Protein AF-A0A1J5GY74-F1 (afdb_monomer)

Secondary structure (DSSP, 8-state):
---------S----PEEPPP--SHHHHHHHHHHTT---TTTTTSTTPPPHHHHHHHHHHTS-EEEE-TTS-EEEEEEEEEEEEEEE-TT--EEEEEEEEEEETTS-EE----TT-SEEEE--TTT--HHHHHHHHHHHH-HHHHHHHHH-TTTS--S------EEEEE----TTS----SSTTSEEEEEEEEEEEE--GGG--TT-EEEE-SSEEEEEEEEEE-TT-TT----TTTTS-HHHHHHHHHHHHHT--SS---HHHHHHHHHHHHHHHHHHHHHH------SHHHHHHHHHHHHHTTGGGT-TTGGG---

Radius of gyration: 23.79 Å; Cα contacts (8 Å, |Δi|>4): 433; chains: 1; bounding box: 52×37×75 Å

Foldseek 3Di:
DDDPDDDCDDDPQVFAFQPDDPDLVSVVVSCVVQVADQVCAPVDPQAHHSVVVSVCVVLVQWTWTAGPVRHIAIEFEKEFEWEWEADPQLFIWTKAFQWKAWPVRDIDGDDPVRTNDMFTDSPVPDDHVVRVLVCCCQWPVLLSVQCVVPVVNPPPPPFCQPDFDFDWDDPDPPDPRDDRRPPHTYTYGYGYGYDHGYNVSDDQQFDWRDDPTIIIGMHIDGDDLPDPRHPQQPQSSDRPVRNVVVVVVVVVVDDPDDDDPVVVVVVSVVVVVLVVCCCVVVVDDDDDDPVVLVVSLVVCVVVVCCVVCVVSVVDDD

Solvent-accessible surface area (backbone atoms only — not comparable to full-atom values): 18674 Å² total; per-residue (Å²): 136,85,82,93,77,88,83,85,74,93,70,84,78,74,38,51,72,45,80,87,67,86,49,70,65,48,45,52,51,50,38,49,76,69,70,36,69,61,90,58,41,48,73,46,86,66,30,42,36,65,69,56,56,49,50,31,42,76,62,42,43,29,47,54,30,26,42,90,87,70,45,62,32,38,39,32,46,30,36,29,35,35,44,30,35,44,54,98,86,65,52,38,28,36,36,30,50,62,37,34,39,32,78,88,70,50,74,49,72,65,86,59,86,74,31,29,48,74,28,70,33,46,65,82,80,50,56,72,69,55,35,46,50,48,40,37,46,70,53,36,47,70,51,42,49,62,46,57,76,38,69,84,65,46,72,81,58,75,66,44,71,72,51,82,46,78,47,69,73,74,79,53,87,88,47,93,68,54,52,52,49,62,80,52,48,48,38,35,42,36,41,34,32,42,43,82,47,64,53,86,60,70,43,99,86,36,51,74,23,81,56,98,60,35,36,39,33,32,36,68,41,81,50,64,89,79,47,89,73,57,82,60,46,80,71,68,65,41,51,72,69,52,46,55,48,52,50,55,55,52,70,70,65,71,68,97,64,96,71,54,72,68,56,55,52,52,50,55,49,48,54,52,50,53,50,50,52,38,31,76,76,64,72,49,87,80,82,88,49,76,71,49,55,51,47,52,54,51,52,41,58,76,69,64,47,53,82,83,46,62,69,69,74,70,65,78,129

Sequence (317 aa):
MVATELLQGDHKEVGEFAPTINTLEDLKACLTQYGIDFSQWGITSGSKPIERLFLEIQKGDAELYVTSEGKLVRRIEQVGAYLYTQNEDGETFLLREEKQVFNDGRERRRKLGGASFREKLEVKIEGYNAALLRGLKEELPEIFAIQNEDISLIPRYPFFRIDMEVIKHVVDEESNYVPSFPGLENHSREYHYTWLIDPRAYSSDGYQSKEKDKTTYFIWEKVEINDPHLPLTSWQRLTKAQKEQAIKVWENFSMTEEMSAEVIAEYFFILERLQQIAQHNLGLIDYGSPLEIEHAANCFRQLNMEKDFPYLLKIKL

Structure (mmCIF, N/CA/C/O backbone):
data_AF-A0A1J5GY74-F1
#
_entry.id   AF-A0A1J5GY74-F1
#
loop_
_atom_site.group_PDB
_atom_site.id
_atom_site.type_symbol
_atom_site.label_atom_id
_atom_site.label_alt_id
_atom_site.label_comp_id
_atom_site.label_asym_id
_atom_site.label_entity_id
_atom_site.label_seq_id
_atom_site.pdbx_PDB_ins_code
_atom_site.Cartn_x
_atom_site.Cartn_y
_atom_site.Cartn_z
_atom_site.occupancy
_atom_site.B_iso_or_equiv
_atom_site.auth_seq_id
_atom_site.auth_comp_id
_atom_site.auth_asym_id
_atom_site.auth_atom_id
_atom_site.pdbx_PDB_model_num
ATOM 1 N N . MET A 1 1 ? 29.740 -0.653 18.220 1.00 31.03 1 MET A N 1
ATOM 2 C CA . MET A 1 1 ? 29.498 -1.378 16.956 1.00 31.03 1 MET A CA 1
ATOM 3 C C . MET A 1 1 ? 28.124 -1.987 17.077 1.00 31.03 1 MET A C 1
ATOM 5 O O . MET A 1 1 ? 27.949 -2.879 17.893 1.00 31.03 1 MET A O 1
ATOM 9 N N . VAL A 1 2 ? 27.143 -1.388 16.408 1.00 28.55 2 VAL A N 1
ATOM 10 C CA . VAL A 1 2 ? 25.747 -1.833 16.449 1.00 28.55 2 VAL A CA 1
ATOM 11 C C . VAL A 1 2 ? 25.632 -3.043 15.528 1.00 28.55 2 VAL A C 1
ATOM 13 O O . VAL A 1 2 ? 26.105 -2.988 14.396 1.00 28.55 2 VAL A O 1
ATOM 16 N N . ALA A 1 3 ? 25.094 -4.140 16.053 1.00 26.47 3 ALA A N 1
ATOM 17 C CA . ALA A 1 3 ? 24.884 -5.375 15.319 1.00 26.47 3 ALA A CA 1
ATOM 18 C C . ALA A 1 3 ? 23.806 -5.164 14.246 1.00 26.47 3 ALA A C 1
ATOM 20 O O . ALA A 1 3 ? 22.642 -4.923 14.557 1.00 26.47 3 ALA A O 1
ATOM 21 N N . THR A 1 4 ? 24.219 -5.248 12.984 1.00 31.45 4 THR A N 1
ATOM 22 C CA . THR A 1 4 ? 23.365 -5.271 11.790 1.00 31.45 4 THR A CA 1
ATOM 23 C C . THR A 1 4 ? 22.955 -6.713 11.478 1.00 31.45 4 THR A C 1
ATOM 25 O O . THR A 1 4 ? 23.194 -7.217 10.386 1.00 31.45 4 THR A O 1
ATOM 28 N N . GLU A 1 5 ? 22.384 -7.415 12.450 1.00 37.41 5 GLU A N 1
ATOM 29 C CA . GLU A 1 5 ? 21.907 -8.789 12.278 1.00 37.41 5 GLU A CA 1
ATOM 30 C C . GLU A 1 5 ? 20.561 -8.919 12.977 1.00 37.41 5 GLU A C 1
ATOM 32 O O . GLU A 1 5 ? 20.531 -9.132 14.180 1.00 37.41 5 GLU A O 1
ATOM 37 N N . LEU A 1 6 ? 19.464 -8.714 12.234 1.00 35.56 6 LEU A N 1
ATOM 38 C CA . LEU A 1 6 ? 18.116 -9.232 12.533 1.00 35.56 6 LEU A CA 1
ATOM 39 C C . LEU A 1 6 ? 17.113 -8.769 11.460 1.00 35.56 6 LEU A C 1
ATOM 41 O O . LEU A 1 6 ? 16.285 -7.908 11.716 1.00 35.56 6 LEU A O 1
ATOM 45 N N . LEU A 1 7 ? 17.195 -9.329 10.245 1.00 37.34 7 LEU A N 1
ATOM 46 C CA . LEU A 1 7 ? 16.085 -9.397 9.268 1.00 37.34 7 LEU A CA 1
ATOM 47 C C . LEU A 1 7 ? 16.286 -10.586 8.293 1.00 37.34 7 LEU A C 1
ATOM 49 O O . LEU A 1 7 ? 16.166 -10.436 7.081 1.00 37.34 7 LEU A O 1
ATOM 53 N N . GLN A 1 8 ? 16.624 -11.774 8.808 1.00 37.44 8 GLN A N 1
ATOM 54 C CA . GLN A 1 8 ? 16.726 -13.015 8.019 1.00 37.44 8 GLN A CA 1
ATOM 55 C C . GLN A 1 8 ? 15.524 -13.936 8.284 1.00 37.44 8 GLN A C 1
ATOM 57 O O . GLN A 1 8 ? 15.675 -15.046 8.777 1.00 37.44 8 GLN A O 1
ATOM 62 N N . GLY A 1 9 ? 14.318 -13.454 7.975 1.00 42.50 9 GLY A N 1
ATOM 63 C CA . GLY A 1 9 ? 13.179 -14.341 7.728 1.00 42.50 9 GLY A CA 1
ATOM 64 C C . GLY A 1 9 ? 13.297 -14.911 6.312 1.00 42.50 9 GLY A C 1
ATOM 65 O O . GLY A 1 9 ? 13.484 -14.149 5.362 1.00 42.50 9 GLY A O 1
ATOM 66 N N . ASP A 1 10 ? 13.255 -16.235 6.195 1.00 39.88 10 ASP A N 1
ATOM 67 C CA . ASP A 1 10 ? 13.590 -17.072 5.035 1.00 39.88 10 ASP A CA 1
ATOM 68 C C . ASP A 1 10 ? 12.839 -16.778 3.716 1.00 39.88 10 ASP A C 1
ATOM 70 O O . ASP A 1 10 ? 12.012 -17.561 3.254 1.00 39.88 10 ASP A O 1
ATOM 74 N N . HIS A 1 11 ? 13.231 -15.723 3.003 1.00 49.03 11 HIS A N 1
ATOM 75 C CA . HIS A 1 11 ? 13.063 -15.653 1.549 1.00 49.03 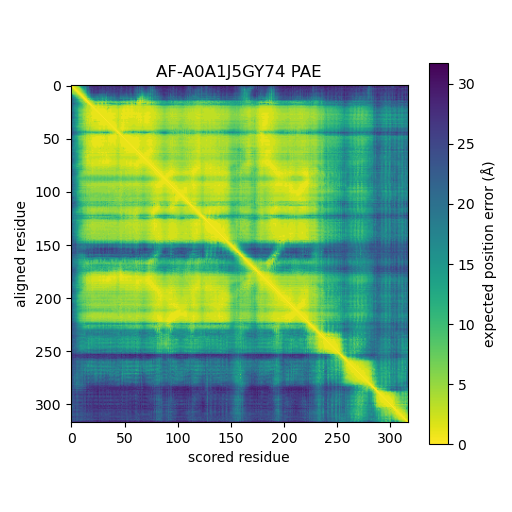11 HIS A CA 1
ATOM 76 C C . HIS A 1 11 ? 14.421 -15.427 0.881 1.00 49.03 11 HIS A C 1
ATOM 78 O O . HIS A 1 11 ? 14.805 -14.313 0.532 1.00 49.03 11 HIS A O 1
ATOM 84 N N . LYS A 1 12 ? 15.160 -16.528 0.700 1.00 48.00 12 LYS A N 1
ATOM 85 C CA . LYS A 1 12 ? 16.377 -16.620 -0.122 1.00 48.00 12 LYS A CA 1
ATOM 86 C C . LYS A 1 12 ? 16.067 -16.536 -1.626 1.00 48.00 12 LYS A C 1
ATOM 88 O O . LYS A 1 12 ? 16.580 -17.340 -2.397 1.00 48.00 12 LYS A O 1
ATOM 93 N N . GLU A 1 13 ? 15.279 -15.567 -2.086 1.00 55.66 13 GLU A N 1
ATOM 94 C CA . GLU A 1 13 ? 15.442 -15.132 -3.481 1.00 55.66 13 GLU A CA 1
ATOM 95 C C . GLU A 1 13 ? 16.683 -14.228 -3.512 1.00 55.66 13 GLU A C 1
ATOM 97 O O . GLU A 1 13 ? 16.603 -13.002 -3.541 1.00 55.66 13 GLU A O 1
ATOM 102 N N . VAL A 1 14 ? 17.864 -14.852 -3.402 1.00 56.97 14 VAL A N 1
ATOM 103 C CA . VAL A 1 14 ? 19.161 -14.181 -3.553 1.00 56.97 14 VAL A CA 1
ATOM 104 C C . VAL A 1 14 ? 19.392 -14.002 -5.048 1.00 56.97 14 VAL A C 1
ATOM 106 O O . VAL A 1 14 ? 20.166 -14.723 -5.669 1.00 56.97 14 VAL A O 1
ATOM 109 N N . GLY A 1 15 ? 18.621 -13.099 -5.646 1.00 63.69 15 GLY A N 1
ATOM 110 C CA . GLY A 1 15 ? 18.897 -12.629 -6.990 1.00 63.69 15 GLY A CA 1
ATOM 111 C C . GLY A 1 15 ? 20.134 -11.739 -6.994 1.00 63.69 15 GLY A C 1
ATOM 112 O O . GLY A 1 15 ? 20.389 -11.012 -6.031 1.00 63.69 15 GLY A O 1
ATOM 113 N N . GLU A 1 16 ? 20.906 -11.784 -8.073 1.00 82.00 16 GLU A N 1
ATOM 114 C CA . GLU A 1 16 ? 21.951 -10.788 -8.291 1.00 82.00 16 GLU A CA 1
ATOM 115 C C . GLU A 1 16 ? 21.292 -9.477 -8.730 1.00 82.00 16 GLU A C 1
ATOM 117 O O . GLU A 1 16 ? 20.329 -9.471 -9.507 1.00 82.00 16 GLU A O 1
ATOM 122 N N . PHE A 1 17 ? 21.792 -8.350 -8.218 1.00 81.56 17 PHE A N 1
ATOM 123 C CA . PHE A 1 17 ? 21.362 -7.047 -8.714 1.00 81.56 17 PHE A CA 1
ATOM 124 C C . PHE A 1 17 ? 21.617 -6.971 -10.219 1.00 81.56 17 PHE A C 1
ATOM 126 O O . PHE A 1 17 ? 22.672 -7.387 -10.704 1.00 81.56 17 PHE A O 1
ATOM 133 N N . ALA A 1 18 ? 20.641 -6.437 -10.954 1.00 81.94 18 ALA A N 1
ATOM 134 C CA . ALA A 1 18 ? 20.807 -6.197 -12.378 1.00 81.94 18 ALA A CA 1
ATOM 135 C C . ALA A 1 18 ? 21.964 -5.203 -12.623 1.00 81.94 18 ALA A C 1
ATOM 137 O O . ALA A 1 18 ? 22.365 -4.479 -11.702 1.00 81.94 18 ALA A O 1
ATOM 138 N N . PRO A 1 19 ? 22.499 -5.126 -13.857 1.00 85.75 19 PRO A N 1
ATOM 139 C CA . PRO A 1 19 ? 23.504 -4.129 -14.208 1.00 85.75 19 PRO A CA 1
ATOM 140 C C . PRO A 1 19 ? 23.080 -2.714 -13.795 1.00 85.75 19 PRO A C 1
ATOM 142 O O . PRO A 1 19 ? 21.905 -2.356 -13.898 1.00 85.75 19 PRO A O 1
ATOM 145 N N . THR A 1 20 ? 24.039 -1.898 -13.354 1.00 91.38 20 THR A N 1
ATOM 146 C CA . THR A 1 20 ? 23.781 -0.509 -12.955 1.00 91.38 20 THR A CA 1
ATOM 147 C C . THR A 1 20 ? 23.159 0.281 -14.108 1.00 91.38 20 THR A C 1
ATOM 149 O O . THR A 1 20 ? 23.780 0.450 -15.155 1.00 91.38 20 THR A O 1
ATOM 152 N N . ILE A 1 21 ? 21.949 0.801 -13.894 1.00 95.62 21 ILE A N 1
ATOM 153 C CA . ILE A 1 21 ? 21.199 1.588 -14.879 1.00 95.62 21 ILE A CA 1
ATOM 154 C C . ILE A 1 21 ? 21.442 3.079 -14.626 1.00 95.62 21 ILE A C 1
ATOM 156 O O . ILE A 1 21 ? 20.871 3.651 -13.696 1.00 95.62 21 ILE A O 1
ATOM 160 N N . ASN A 1 22 ? 22.277 3.721 -15.446 1.00 95.69 22 ASN A N 1
ATOM 161 C CA . ASN A 1 22 ? 22.595 5.150 -15.308 1.00 95.69 22 ASN A CA 1
ATOM 162 C C . ASN A 1 22 ? 21.867 6.015 -16.343 1.00 95.69 22 ASN A C 1
ATOM 164 O O . ASN A 1 22 ? 21.623 7.196 -16.107 1.00 95.69 22 ASN A O 1
ATOM 168 N N . THR A 1 23 ? 21.514 5.429 -17.484 1.00 97.88 23 THR A N 1
ATOM 169 C CA . THR A 1 23 ? 20.844 6.099 -18.600 1.00 97.88 23 THR A CA 1
ATOM 170 C C . THR A 1 23 ? 19.590 5.343 -19.036 1.00 97.88 23 THR A C 1
ATOM 172 O O . THR A 1 23 ? 19.374 4.179 -18.683 1.00 97.88 23 THR A O 1
ATOM 175 N N . LEU A 1 24 ? 18.741 6.008 -19.821 1.00 98.06 24 LEU A N 1
ATOM 176 C CA . LEU A 1 24 ? 17.563 5.372 -20.406 1.00 98.06 24 LEU A CA 1
ATOM 177 C C . LEU A 1 24 ? 17.966 4.283 -21.415 1.00 98.06 24 LEU A C 1
ATOM 179 O O . LEU A 1 24 ? 17.280 3.272 -21.553 1.00 98.06 24 LEU A O 1
ATOM 183 N N . GLU A 1 25 ? 19.085 4.477 -22.106 1.00 98.12 25 GLU A N 1
ATOM 184 C CA . GLU A 1 25 ? 19.689 3.522 -23.030 1.00 98.12 25 GLU A CA 1
ATOM 185 C C . GLU A 1 25 ? 20.160 2.259 -22.301 1.00 98.12 25 GLU A C 1
ATOM 187 O O . GLU A 1 25 ? 19.882 1.160 -22.784 1.00 98.12 25 GLU A O 1
ATOM 192 N N . ASP A 1 26 ? 20.765 2.394 -21.112 1.00 97.56 26 ASP A N 1
ATOM 193 C CA . ASP A 1 26 ? 21.129 1.247 -20.265 1.00 97.56 26 ASP A CA 1
ATOM 194 C C . ASP A 1 26 ? 19.886 0.426 -19.897 1.00 97.56 26 ASP A C 1
ATOM 196 O O . ASP A 1 26 ? 19.894 -0.802 -19.990 1.00 97.56 26 ASP A O 1
ATOM 200 N N . LEU A 1 27 ? 18.786 1.100 -19.527 1.00 98.00 27 LEU A N 1
ATOM 201 C CA . LEU A 1 27 ? 17.525 0.429 -19.204 1.00 98.00 27 LEU A CA 1
ATOM 202 C C . LEU A 1 27 ? 16.970 -0.328 -20.414 1.00 98.00 27 LEU A C 1
ATOM 204 O O . LEU A 1 27 ? 16.589 -1.489 -20.288 1.00 98.00 27 LEU A O 1
ATOM 208 N N . LYS A 1 28 ? 16.941 0.306 -21.591 1.00 98.00 28 LYS A N 1
ATOM 209 C CA . LYS A 1 28 ? 16.475 -0.323 -22.838 1.00 98.00 28 LYS A CA 1
ATOM 210 C C . LYS A 1 28 ? 17.313 -1.548 -23.198 1.00 98.00 28 LYS A C 1
ATOM 212 O O . LYS A 1 28 ? 16.750 -2.581 -23.566 1.00 98.00 28 LYS A O 1
ATOM 217 N N . ALA A 1 29 ? 18.637 -1.445 -23.079 1.00 97.38 29 ALA A N 1
ATOM 218 C CA . ALA A 1 29 ? 19.554 -2.552 -23.328 1.00 97.38 29 ALA A CA 1
ATOM 219 C C . ALA A 1 29 ? 19.307 -3.710 -22.350 1.00 97.38 29 ALA A C 1
ATOM 221 O O . ALA A 1 29 ? 19.184 -4.852 -22.787 1.00 97.38 29 ALA A O 1
ATOM 222 N N . CYS A 1 30 ? 19.141 -3.404 -21.059 1.00 97.12 30 CYS A N 1
ATOM 223 C CA . CYS A 1 30 ? 18.803 -4.382 -20.030 1.00 97.12 30 CYS A CA 1
ATOM 224 C C . CYS A 1 30 ? 17.480 -5.098 -20.349 1.00 97.12 30 CYS A C 1
ATOM 226 O O . CYS A 1 30 ? 17.464 -6.315 -20.494 1.00 97.12 30 CYS A O 1
ATOM 228 N N . LEU A 1 31 ? 16.381 -4.371 -20.576 1.00 97.44 31 LEU A N 1
ATOM 229 C CA . LEU A 1 31 ? 15.085 -4.982 -20.913 1.00 97.44 31 LEU A CA 1
ATOM 230 C C . LEU A 1 31 ? 15.170 -5.871 -22.167 1.00 97.44 31 L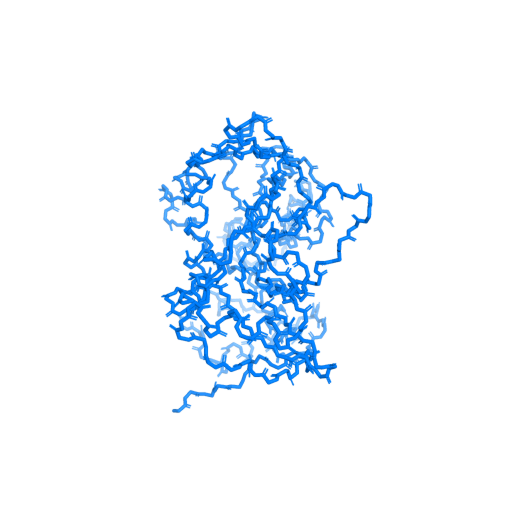EU A C 1
ATOM 232 O O . LEU A 1 31 ? 14.649 -6.985 -22.171 1.00 97.44 31 LEU A O 1
ATOM 236 N N . THR A 1 32 ? 15.891 -5.417 -23.197 1.00 97.69 32 THR A N 1
ATOM 237 C CA . THR A 1 32 ? 16.099 -6.181 -24.439 1.00 97.69 32 THR A CA 1
ATOM 238 C C . THR A 1 32 ? 16.887 -7.469 -24.193 1.00 97.69 32 THR A C 1
ATOM 240 O O . THR A 1 32 ? 16.518 -8.517 -24.720 1.00 97.69 32 THR A O 1
ATOM 243 N N . GLN A 1 33 ? 17.943 -7.420 -23.372 1.00 97.06 33 GLN A N 1
ATOM 244 C CA . GLN A 1 33 ? 18.752 -8.588 -23.006 1.00 97.06 33 GLN A CA 1
ATOM 245 C C . GLN A 1 33 ? 17.905 -9.695 -22.359 1.00 97.06 33 GLN A C 1
ATOM 247 O O . GLN A 1 33 ? 18.160 -10.873 -22.600 1.00 97.06 33 GLN A O 1
ATOM 252 N N . TYR A 1 34 ? 16.888 -9.321 -21.581 1.00 96.75 34 TYR A N 1
ATOM 253 C CA . TYR A 1 34 ? 15.963 -10.254 -20.930 1.00 96.75 34 TYR A CA 1
ATOM 254 C C . TYR A 1 34 ? 14.683 -10.517 -21.740 1.00 96.75 34 TYR A C 1
ATOM 256 O O . TYR A 1 34 ? 13.737 -11.107 -21.222 1.00 96.75 34 TYR A O 1
ATOM 264 N N . GLY A 1 35 ? 14.645 -10.111 -23.014 1.00 96.81 35 GLY A N 1
ATOM 265 C CA . GLY A 1 35 ? 13.535 -10.402 -23.924 1.00 96.81 35 GLY A CA 1
ATOM 266 C C . GLY A 1 35 ? 12.230 -9.668 -23.597 1.00 96.81 35 GLY A C 1
ATOM 267 O O . GLY A 1 35 ? 11.162 -10.133 -23.990 1.00 96.81 35 GLY A O 1
ATOM 268 N N . ILE A 1 36 ? 12.293 -8.543 -22.882 1.00 96.94 36 ILE A N 1
ATOM 269 C CA . ILE A 1 36 ? 11.119 -7.746 -22.512 1.00 96.94 36 ILE A CA 1
ATOM 270 C C . ILE A 1 36 ? 10.839 -6.721 -23.614 1.00 96.94 36 ILE A C 1
ATOM 272 O O . ILE A 1 36 ? 11.597 -5.767 -23.798 1.00 96.94 36 ILE A O 1
ATOM 276 N N . ASP A 1 37 ? 9.727 -6.900 -24.331 1.00 96.94 37 ASP A N 1
ATOM 277 C CA . ASP A 1 37 ? 9.240 -5.926 -25.312 1.00 96.94 37 ASP A CA 1
ATOM 278 C C . ASP A 1 37 ? 8.517 -4.763 -24.616 1.00 96.94 37 ASP A C 1
ATOM 280 O O . ASP A 1 37 ? 7.446 -4.920 -24.028 1.00 96.94 37 ASP A O 1
ATOM 284 N N . PHE A 1 38 ? 9.106 -3.573 -24.708 1.00 96.56 38 PHE A N 1
ATOM 285 C CA . PHE A 1 38 ? 8.563 -2.332 -24.156 1.00 96.56 38 PHE A CA 1
ATOM 286 C C . PHE A 1 38 ? 7.966 -1.404 -25.228 1.00 96.56 38 PHE A C 1
ATOM 288 O O . PHE A 1 38 ? 7.624 -0.261 -24.927 1.00 96.56 38 PHE A O 1
ATOM 295 N N . SER A 1 39 ? 7.807 -1.860 -26.476 1.00 96.12 39 SER A N 1
ATOM 296 C CA . SER A 1 39 ? 7.307 -1.034 -27.589 1.00 96.12 39 SER A CA 1
ATOM 297 C C . SER A 1 39 ? 5.884 -0.498 -27.382 1.00 96.12 39 SER A C 1
ATOM 299 O O . SER A 1 39 ? 5.531 0.534 -27.949 1.00 96.12 39 SER A O 1
ATOM 301 N N . GLN A 1 40 ? 5.076 -1.177 -26.559 1.00 94.62 40 GLN A N 1
ATOM 302 C CA . GLN A 1 40 ? 3.683 -0.813 -26.256 1.00 94.62 40 GLN A CA 1
ATOM 303 C C . GLN A 1 40 ? 3.505 -0.066 -24.924 1.00 94.62 40 GLN A C 1
ATOM 305 O O . GLN A 1 40 ? 2.380 0.299 -24.558 1.00 94.62 40 GLN A O 1
ATOM 310 N N . TRP A 1 41 ? 4.590 0.154 -24.179 1.00 95.25 41 TRP A N 1
ATOM 311 C CA . TRP A 1 41 ? 4.548 0.811 -22.874 1.00 95.25 41 TRP A CA 1
ATOM 312 C C . TRP A 1 41 ? 4.177 2.291 -23.018 1.00 95.25 41 TRP A C 1
ATOM 314 O O . TRP A 1 41 ? 4.800 3.034 -23.771 1.00 95.25 41 TRP A O 1
ATOM 324 N N . GLY A 1 42 ? 3.150 2.729 -22.287 1.00 90.44 42 GLY A N 1
ATOM 325 C CA . GLY A 1 42 ? 2.624 4.097 -22.344 1.00 90.44 42 GLY A CA 1
ATOM 326 C C . GLY A 1 42 ? 1.694 4.380 -23.531 1.00 90.44 42 GLY A C 1
ATOM 327 O O . GLY A 1 42 ? 1.112 5.461 -23.584 1.00 90.44 42 GLY A O 1
ATOM 328 N N . ILE A 1 43 ? 1.520 3.427 -24.456 1.00 88.56 43 ILE A N 1
ATOM 329 C CA . ILE A 1 43 ? 0.555 3.525 -25.565 1.00 88.56 43 ILE A CA 1
ATOM 330 C C . ILE A 1 43 ? -0.793 2.942 -25.137 1.00 88.56 43 ILE A C 1
ATOM 332 O O . ILE A 1 43 ? -1.849 3.527 -25.378 1.00 88.56 43 ILE A O 1
ATOM 336 N N . THR A 1 44 ? -0.763 1.777 -24.488 1.00 79.38 44 THR A N 1
ATOM 337 C CA . THR A 1 44 ? -1.972 1.103 -24.008 1.00 79.38 44 THR A CA 1
ATOM 338 C C . THR A 1 44 ? -2.446 1.699 -22.686 1.00 79.38 44 THR A C 1
ATOM 340 O O . THR A 1 44 ? -1.648 1.989 -21.789 1.00 79.38 44 THR A O 1
ATOM 343 N N . SER A 1 45 ? -3.764 1.862 -22.556 1.00 74.00 45 SER A N 1
ATOM 344 C CA . SER A 1 45 ? -4.405 2.380 -21.347 1.00 74.00 45 SER A CA 1
ATOM 345 C C . SER A 1 45 ? -3.983 1.573 -20.112 1.00 74.00 45 SER A C 1
ATOM 347 O O . SER A 1 45 ? -4.184 0.364 -20.058 1.00 74.00 45 SER A O 1
ATOM 349 N N . GLY A 1 46 ? -3.391 2.240 -19.117 1.00 79.00 46 GLY A N 1
ATOM 350 C CA . GLY A 1 46 ? -2.974 1.624 -17.848 1.00 79.00 46 GLY A CA 1
ATOM 351 C C . GLY A 1 46 ? -1.499 1.214 -17.764 1.00 79.00 46 GLY A C 1
ATOM 352 O O . GLY A 1 46 ? -0.972 1.147 -16.650 1.00 79.00 46 GLY A O 1
ATOM 353 N N . SER A 1 47 ? -0.809 1.031 -18.896 1.00 90.75 47 SER A N 1
ATOM 354 C CA . SER A 1 47 ? 0.649 0.852 -18.898 1.00 90.75 47 SER A CA 1
ATOM 355 C C . SER A 1 47 ? 1.365 2.197 -18.728 1.00 90.75 47 SER A C 1
ATOM 357 O O . SER A 1 47 ? 0.878 3.248 -19.148 1.00 90.75 47 SER A O 1
ATOM 359 N N . LYS A 1 48 ? 2.532 2.178 -18.087 1.00 92.62 48 LYS A N 1
ATOM 360 C CA . LYS A 1 48 ? 3.391 3.350 -17.907 1.00 92.62 48 LYS A CA 1
ATOM 361 C C . LYS A 1 48 ? 4.479 3.361 -18.983 1.00 92.62 48 LYS A C 1
ATOM 363 O O . LYS A 1 48 ? 4.943 2.290 -19.363 1.00 92.62 48 LYS A O 1
ATOM 368 N N . PRO A 1 49 ? 4.926 4.540 -19.446 1.00 96.19 49 PRO A N 1
ATOM 369 C CA . PRO A 1 49 ? 6.026 4.631 -20.402 1.00 96.19 49 PRO A CA 1
ATOM 370 C C . PRO A 1 49 ? 7.357 4.200 -19.762 1.00 96.19 49 PRO A C 1
ATOM 372 O O . PRO A 1 49 ? 7.519 4.269 -18.538 1.00 96.19 49 PRO A O 1
ATOM 375 N N . ILE A 1 50 ? 8.330 3.782 -20.576 1.00 97.56 50 ILE A N 1
ATOM 376 C CA . ILE A 1 50 ? 9.649 3.315 -20.104 1.00 97.56 50 ILE A CA 1
ATOM 377 C C . ILE A 1 50 ? 10.405 4.382 -19.302 1.00 97.56 50 ILE A C 1
ATOM 379 O O . ILE A 1 50 ? 11.058 4.069 -18.307 1.00 97.56 50 ILE A O 1
ATOM 383 N N . GLU A 1 51 ? 10.243 5.657 -19.654 1.00 97.50 51 GLU A N 1
ATOM 384 C CA . GLU A 1 51 ? 10.810 6.794 -18.928 1.00 97.50 51 GLU A CA 1
ATOM 385 C C . GLU A 1 51 ? 10.329 6.816 -17.474 1.00 97.50 51 GLU A C 1
ATOM 387 O O . GLU A 1 51 ? 11.071 7.215 -16.577 1.00 97.50 51 GLU A O 1
ATOM 392 N N . ARG A 1 52 ? 9.104 6.343 -17.206 1.00 96.06 52 ARG A N 1
ATOM 393 C CA . ARG A 1 52 ? 8.587 6.263 -15.841 1.00 96.06 52 ARG A CA 1
ATOM 394 C C . ARG A 1 52 ? 9.271 5.164 -15.033 1.00 96.06 52 ARG A C 1
ATOM 396 O O . ARG A 1 52 ? 9.521 5.398 -13.856 1.00 96.06 52 ARG A O 1
ATOM 403 N N . LEU A 1 53 ? 9.597 4.016 -15.636 1.00 96.75 53 LEU A N 1
ATOM 404 C CA . LEU A 1 53 ? 10.398 2.985 -14.963 1.00 96.75 53 LEU A CA 1
ATOM 405 C C . LEU A 1 53 ? 11.800 3.511 -14.654 1.00 96.75 53 LEU A C 1
ATOM 407 O O . LEU A 1 53 ? 12.276 3.359 -13.534 1.00 96.75 53 LEU A O 1
ATOM 411 N N . PHE A 1 54 ? 12.432 4.177 -15.624 1.00 97.25 54 PHE A N 1
ATOM 412 C CA . PHE A 1 54 ? 13.750 4.776 -15.433 1.00 97.25 54 PHE A CA 1
ATOM 413 C C . PHE A 1 54 ? 13.755 5.776 -14.270 1.00 97.25 54 PHE A C 1
ATOM 415 O O . PHE A 1 54 ? 14.611 5.692 -13.396 1.00 97.25 54 PHE A O 1
ATOM 422 N N . LEU A 1 55 ? 12.759 6.666 -14.203 1.00 95.06 55 LEU A N 1
ATOM 423 C CA . LEU A 1 55 ? 12.614 7.609 -13.091 1.00 95.06 55 LEU A CA 1
ATOM 424 C C . LEU A 1 55 ? 12.413 6.912 -11.740 1.00 95.06 55 LEU A C 1
ATOM 426 O O . LEU A 1 55 ? 13.003 7.346 -10.755 1.00 95.06 55 LEU A O 1
ATOM 430 N N . GLU A 1 56 ? 11.608 5.847 -11.686 1.00 94.38 56 GLU A N 1
ATOM 431 C CA . GLU A 1 56 ? 11.415 5.062 -10.458 1.00 94.38 56 GLU A CA 1
ATOM 432 C C . GLU A 1 56 ? 12.742 4.421 -9.995 1.00 94.38 56 GLU A C 1
ATOM 434 O O . GLU A 1 56 ? 13.051 4.457 -8.807 1.00 94.38 56 GLU A O 1
ATOM 439 N N . ILE A 1 57 ? 13.580 3.932 -10.920 1.00 94.31 57 ILE A N 1
ATOM 440 C CA . ILE A 1 57 ? 14.916 3.392 -10.603 1.00 94.31 57 ILE A CA 1
ATOM 441 C C . ILE A 1 57 ? 15.868 4.489 -10.106 1.00 94.31 57 ILE A C 1
ATOM 443 O O . ILE A 1 57 ? 16.547 4.315 -9.094 1.00 94.31 57 ILE A O 1
ATOM 447 N N . GLN A 1 58 ? 15.903 5.644 -10.778 1.00 93.44 58 GLN A N 1
ATOM 448 C CA . GLN A 1 58 ? 16.778 6.762 -10.399 1.00 93.44 58 GLN A CA 1
ATOM 449 C C . GLN A 1 58 ? 16.457 7.298 -8.997 1.00 93.44 58 GLN A C 1
ATOM 451 O O . GLN A 1 58 ? 17.367 7.599 -8.223 1.00 93.44 58 GLN A O 1
ATOM 456 N N . LYS A 1 59 ? 15.168 7.369 -8.648 1.00 90.88 59 LYS A N 1
ATOM 457 C CA . LYS A 1 59 ? 14.710 7.782 -7.315 1.00 90.88 59 LYS A CA 1
ATOM 458 C C . LYS A 1 59 ? 14.952 6.731 -6.230 1.00 90.88 59 LYS A C 1
ATOM 460 O O . LYS A 1 59 ? 15.065 7.080 -5.061 1.00 90.88 59 LYS A O 1
ATOM 465 N N . GLY A 1 60 ? 15.106 5.464 -6.614 1.00 89.62 60 GLY A N 1
ATOM 466 C CA . GLY A 1 60 ? 15.164 4.344 -5.675 1.00 89.62 60 GLY A CA 1
ATOM 467 C C . GLY A 1 60 ? 13.786 3.837 -5.240 1.00 89.62 60 GLY A C 1
ATOM 468 O O . GLY A 1 60 ? 13.711 3.071 -4.288 1.00 89.62 60 GLY A O 1
ATOM 469 N N . ASP A 1 61 ? 12.719 4.226 -5.944 1.00 90.88 61 ASP A N 1
ATOM 470 C CA . ASP A 1 61 ? 11.357 3.706 -5.744 1.00 90.88 61 ASP A CA 1
ATOM 471 C C . ASP A 1 61 ? 11.223 2.271 -6.283 1.00 90.88 61 ASP A C 1
ATOM 473 O O . ASP A 1 61 ? 10.258 1.560 -5.986 1.00 90.88 61 ASP A O 1
ATOM 477 N N . ALA A 1 62 ? 12.133 1.879 -7.179 1.00 93.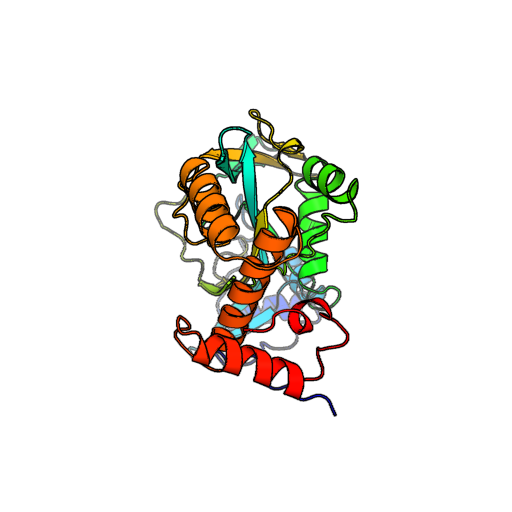12 62 ALA A N 1
ATOM 478 C CA . ALA A 1 62 ? 12.195 0.557 -7.773 1.00 93.12 62 ALA A CA 1
ATOM 479 C C . ALA A 1 62 ? 13.643 0.107 -7.976 1.00 93.12 62 ALA A C 1
ATOM 481 O O . ALA A 1 62 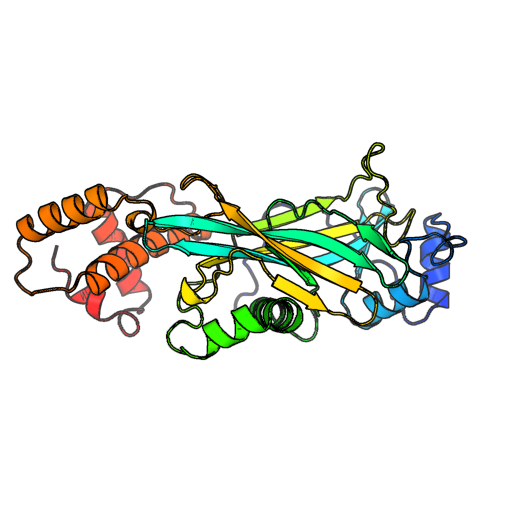? 14.526 0.904 -8.282 1.00 93.12 62 ALA A O 1
ATOM 482 N N . GLU A 1 63 ? 13.855 -1.198 -7.889 1.00 93.06 63 GLU A N 1
ATOM 483 C CA . GLU A 1 63 ? 15.122 -1.848 -8.210 1.00 93.06 63 GLU A CA 1
ATOM 484 C C . GLU A 1 63 ? 14.883 -2.944 -9.246 1.00 93.06 63 GLU A C 1
ATOM 486 O O . GLU A 1 63 ? 13.780 -3.486 -9.351 1.00 93.06 63 GLU A O 1
ATOM 491 N N . LEU A 1 64 ? 15.914 -3.275 -10.019 1.00 94.94 64 LEU A N 1
ATOM 492 C CA . LEU A 1 64 ? 15.898 -4.424 -10.916 1.00 94.94 64 LEU A CA 1
ATOM 493 C C . LEU A 1 64 ? 16.852 -5.490 -10.382 1.00 94.94 64 LEU A C 1
ATOM 495 O O . LEU A 1 64 ? 17.984 -5.185 -10.001 1.00 94.94 64 LEU A O 1
ATOM 499 N N . TYR A 1 65 ? 16.411 -6.740 -10.387 1.00 93.25 65 TYR A N 1
ATOM 500 C CA . TYR A 1 65 ? 17.238 -7.883 -10.015 1.00 93.25 65 TYR A CA 1
ATOM 501 C C . TYR A 1 65 ? 16.939 -9.074 -10.911 1.00 93.25 65 TYR A C 1
ATOM 503 O O . TYR A 1 65 ? 15.902 -9.136 -11.573 1.00 93.25 65 TYR A O 1
ATOM 511 N N . VAL A 1 66 ? 17.878 -10.008 -10.937 1.00 93.44 66 VAL A N 1
ATOM 512 C CA . VAL A 1 66 ? 17.788 -11.229 -11.726 1.00 93.44 66 VAL A CA 1
ATOM 513 C C . VAL A 1 66 ? 17.532 -12.383 -10.770 1.00 93.44 66 VAL A C 1
ATOM 515 O O . VAL A 1 66 ? 18.331 -12.609 -9.864 1.00 93.44 66 VAL A O 1
ATOM 518 N N . THR A 1 67 ? 16.422 -13.102 -10.934 1.00 90.31 67 THR A N 1
ATOM 519 C CA . THR A 1 67 ? 16.112 -14.264 -10.086 1.00 90.31 67 THR A CA 1
ATOM 520 C C . THR A 1 67 ? 17.095 -15.409 -10.329 1.00 90.31 67 THR A C 1
ATOM 522 O O . THR A 1 67 ? 17.813 -15.433 -11.331 1.00 90.31 67 THR A O 1
ATOM 525 N N . SER A 1 68 ? 17.081 -16.418 -9.455 1.00 88.88 68 SER A N 1
ATOM 526 C CA . SER A 1 68 ? 17.812 -17.677 -9.656 1.00 88.88 68 SER A CA 1
ATOM 527 C C . SER A 1 68 ? 17.486 -18.379 -10.980 1.00 88.88 68 SER A C 1
ATOM 529 O O . SER A 1 68 ? 18.311 -19.136 -11.485 1.00 88.88 68 SER A O 1
ATOM 531 N N . GLU A 1 69 ? 16.312 -18.124 -11.566 1.00 91.50 69 GLU A N 1
ATOM 532 C CA . GLU A 1 69 ? 15.906 -18.669 -12.868 1.00 91.50 69 GLU A CA 1
ATOM 533 C C . GLU A 1 69 ? 16.346 -17.796 -14.058 1.00 91.50 69 GLU A C 1
ATOM 535 O O . GLU A 1 69 ? 15.985 -18.087 -15.198 1.00 91.50 69 GLU A O 1
ATOM 540 N N . GLY A 1 70 ? 17.096 -16.717 -13.819 1.00 92.94 70 GLY A N 1
ATOM 541 C CA . GLY A 1 70 ? 17.565 -15.805 -14.863 1.00 92.94 70 GLY A CA 1
ATOM 542 C C . GLY A 1 70 ? 16.508 -14.813 -15.357 1.00 92.94 70 GLY A C 1
ATOM 543 O O . GLY A 1 70 ? 16.686 -14.225 -16.424 1.00 92.94 70 GLY A O 1
ATOM 544 N N . LYS A 1 71 ? 15.408 -14.616 -14.620 1.00 94.00 71 LYS A N 1
ATOM 545 C CA . LYS A 1 71 ? 14.362 -13.648 -14.982 1.00 94.00 71 LYS A CA 1
ATOM 546 C C . LYS A 1 71 ? 14.671 -12.271 -14.416 1.00 94.00 71 LYS A C 1
ATOM 548 O O . LYS A 1 71 ? 15.029 -12.159 -13.249 1.00 94.00 71 LYS A O 1
ATOM 553 N N . LEU A 1 72 ? 14.465 -11.225 -15.214 1.00 95.38 72 LEU A N 1
ATOM 554 C CA . LEU A 1 72 ? 14.529 -9.849 -14.732 1.00 95.38 72 LEU A CA 1
ATOM 555 C C . LEU A 1 72 ? 13.222 -9.479 -14.028 1.00 95.38 72 LEU A C 1
ATOM 557 O O . LEU A 1 72 ? 12.142 -9.589 -14.610 1.00 95.38 72 LEU A O 1
ATOM 561 N N . VAL A 1 73 ? 13.333 -9.009 -12.792 1.00 93.50 73 VAL A N 1
ATOM 562 C CA . VAL A 1 73 ? 12.202 -8.627 -11.951 1.00 93.50 73 VAL A CA 1
ATOM 563 C C . VAL A 1 73 ? 12.385 -7.198 -11.465 1.00 93.50 73 VAL A C 1
ATOM 565 O O . VAL A 1 73 ? 13.482 -6.772 -11.099 1.00 93.50 73 VAL A O 1
ATOM 568 N N . ARG A 1 74 ? 11.280 -6.455 -11.441 1.00 94.94 74 ARG A N 1
ATOM 569 C CA . ARG A 1 74 ? 11.166 -5.165 -10.770 1.00 94.94 74 ARG A CA 1
ATOM 570 C C . ARG A 1 74 ? 10.773 -5.382 -9.317 1.00 94.94 74 ARG A C 1
ATOM 572 O O . ARG A 1 74 ? 9.681 -5.875 -9.044 1.00 94.94 74 ARG A O 1
ATOM 579 N N . ARG A 1 75 ? 11.625 -4.956 -8.390 1.00 91.44 75 ARG A N 1
ATOM 580 C CA . ARG A 1 75 ? 11.307 -4.881 -6.966 1.00 91.44 75 ARG A CA 1
ATOM 581 C C . ARG A 1 75 ? 10.804 -3.497 -6.604 1.00 91.44 75 ARG A C 1
ATOM 583 O O . ARG A 1 75 ? 11.381 -2.503 -7.037 1.00 91.44 75 ARG A O 1
ATOM 590 N N . ILE A 1 76 ? 9.785 -3.435 -5.761 1.00 91.94 76 ILE A N 1
ATOM 591 C CA . ILE A 1 76 ? 9.425 -2.223 -5.023 1.00 91.94 76 ILE A CA 1
ATOM 592 C C . ILE A 1 76 ? 9.277 -2.533 -3.545 1.00 91.94 76 ILE A C 1
ATOM 594 O O . ILE A 1 76 ? 8.918 -3.651 -3.175 1.00 91.94 76 ILE A O 1
ATOM 598 N N . GLU A 1 77 ? 9.498 -1.527 -2.712 1.00 90.12 77 GLU A N 1
ATOM 599 C CA . GLU A 1 77 ? 9.081 -1.563 -1.317 1.00 90.12 77 GLU A CA 1
ATOM 600 C C . GLU A 1 77 ? 7.934 -0.571 -1.113 1.00 90.12 77 GLU A C 1
ATOM 602 O O . GLU A 1 77 ? 7.922 0.520 -1.689 1.00 90.12 77 GLU A O 1
ATOM 607 N N . GLN A 1 78 ? 6.939 -0.965 -0.325 1.00 91.12 78 GLN A N 1
ATOM 608 C CA . GLN A 1 78 ? 5.783 -0.123 -0.031 1.00 91.12 78 GLN A CA 1
ATOM 609 C C . GLN A 1 78 ? 5.270 -0.374 1.386 1.00 91.12 78 GLN A C 1
ATOM 611 O O . GLN A 1 78 ? 5.439 -1.461 1.933 1.00 91.12 78 GLN A O 1
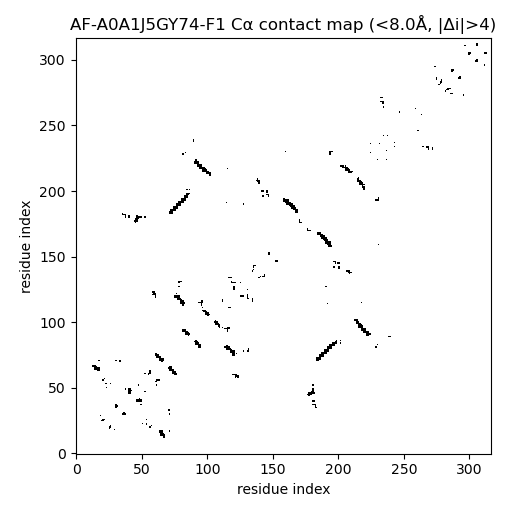ATOM 616 N N . VAL A 1 79 ? 4.627 0.623 1.978 1.00 89.25 79 VAL A N 1
ATOM 617 C CA . VAL A 1 79 ? 3.881 0.489 3.230 1.00 89.25 79 VAL A CA 1
ATOM 618 C C . VAL A 1 79 ? 2.395 0.373 2.912 1.00 89.25 79 VAL A C 1
ATOM 620 O O . VAL A 1 79 ? 1.896 1.058 2.025 1.00 89.25 79 VAL A O 1
ATOM 623 N N . GLY A 1 80 ? 1.685 -0.506 3.608 1.00 89.75 80 GLY A N 1
ATOM 624 C CA . GLY A 1 80 ? 0.230 -0.627 3.539 1.00 89.75 80 GLY A CA 1
ATOM 625 C C . GLY A 1 80 ? -0.380 -0.272 4.887 1.00 89.75 80 GLY A C 1
ATOM 626 O O . GLY A 1 80 ? 0.165 -0.665 5.914 1.00 89.75 80 GLY A O 1
ATOM 627 N N . ALA A 1 81 ? -1.490 0.460 4.899 1.00 89.56 81 ALA A N 1
ATOM 628 C CA . ALA A 1 81 ? -2.181 0.852 6.124 1.00 89.56 81 ALA A CA 1
ATOM 629 C C . ALA A 1 81 ? -3.569 0.214 6.199 1.00 89.56 81 ALA A C 1
ATOM 631 O O . ALA A 1 81 ? -4.320 0.300 5.235 1.00 89.56 81 ALA A O 1
ATOM 632 N N . TYR A 1 82 ? -3.938 -0.343 7.346 1.00 89.75 82 TYR A N 1
ATOM 633 C CA . TYR A 1 82 ? -5.293 -0.749 7.702 1.00 89.75 82 TYR A CA 1
ATOM 634 C C . TYR A 1 82 ? -5.817 0.238 8.741 1.00 89.75 82 TYR A C 1
ATOM 636 O O . TYR A 1 82 ? -5.346 0.258 9.880 1.00 89.75 82 TYR A O 1
ATOM 644 N N . LEU A 1 83 ? -6.753 1.087 8.335 1.00 91.44 83 LEU A N 1
ATOM 645 C CA . LEU A 1 83 ? -7.327 2.127 9.178 1.00 91.44 83 LEU A CA 1
ATOM 646 C C . LEU A 1 83 ? -8.679 1.656 9.702 1.00 91.44 83 LEU A C 1
ATOM 648 O O . LEU A 1 83 ? -9.634 1.523 8.940 1.00 91.44 83 LEU A O 1
ATOM 652 N N . TYR A 1 84 ? -8.752 1.420 11.002 1.00 90.94 84 TYR A N 1
ATOM 653 C CA . TYR A 1 84 ? -9.961 1.008 11.696 1.00 90.94 84 TYR A CA 1
ATOM 654 C C . TYR A 1 84 ? -10.538 2.152 12.506 1.00 90.94 84 TYR A C 1
ATOM 656 O O . TYR A 1 84 ? -9.788 2.948 13.047 1.00 90.94 84 TYR A O 1
ATOM 664 N N . THR A 1 85 ? -11.849 2.196 12.684 1.00 91.31 85 THR A N 1
ATOM 665 C CA . THR A 1 85 ? -12.492 3.076 13.664 1.00 91.31 85 THR A CA 1
ATOM 666 C C . THR A 1 85 ? -13.626 2.346 14.371 1.00 91.31 85 THR A C 1
ATOM 668 O O . THR A 1 85 ? -14.080 1.301 13.900 1.00 91.31 85 THR A O 1
ATOM 671 N N . GLN A 1 86 ? -14.062 2.868 15.515 1.00 88.12 86 GLN A N 1
ATOM 672 C CA . GLN A 1 86 ? -15.199 2.339 16.263 1.00 88.12 86 GLN A CA 1
ATOM 673 C C . GLN A 1 86 ? -16.223 3.441 16.494 1.00 88.12 86 GLN A C 1
ATOM 675 O O . GLN A 1 86 ? -15.855 4.551 16.869 1.00 88.12 86 GLN A O 1
ATOM 680 N N . ASN A 1 87 ? -17.502 3.138 16.282 1.00 85.94 87 ASN A N 1
ATOM 681 C CA . ASN A 1 87 ? -18.573 4.046 16.688 1.00 85.94 87 ASN A CA 1
ATOM 682 C C . ASN A 1 87 ? -18.878 3.907 18.192 1.00 85.94 87 ASN A C 1
ATOM 684 O O . ASN A 1 87 ? -18.308 3.066 18.890 1.00 85.94 87 ASN A O 1
ATOM 688 N N . GLU A 1 88 ? -19.795 4.733 18.696 1.00 80.88 88 GLU A N 1
ATOM 689 C CA . GLU A 1 88 ? -20.205 4.730 20.109 1.00 80.88 88 GLU A CA 1
ATOM 690 C C . GLU A 1 88 ? -20.837 3.398 20.555 1.00 80.88 88 GLU A C 1
ATOM 692 O O . GLU A 1 88 ? -20.727 3.017 21.722 1.00 80.88 88 GLU A O 1
ATOM 697 N N . ASP A 1 89 ? -21.433 2.654 19.618 1.00 82.25 89 ASP A N 1
ATOM 698 C CA . ASP A 1 89 ? -22.018 1.329 19.852 1.00 82.25 89 ASP A CA 1
ATOM 699 C C . ASP A 1 89 ? -20.960 0.206 19.897 1.00 82.25 89 ASP A C 1
ATOM 701 O O . ASP A 1 89 ? -21.276 -0.951 20.193 1.00 82.25 89 ASP A O 1
ATOM 705 N N . GLY A 1 90 ? -19.689 0.533 19.639 1.00 82.69 90 GLY A N 1
ATOM 706 C CA . GLY A 1 90 ? -18.574 -0.413 19.601 1.00 82.69 90 GLY A CA 1
ATOM 707 C C . GLY A 1 90 ? -18.492 -1.227 18.308 1.00 82.69 90 GLY A C 1
ATOM 708 O O . GLY A 1 90 ? -17.721 -2.186 18.230 1.00 82.69 90 GLY A O 1
ATOM 709 N N . GLU A 1 91 ? -19.266 -0.868 17.284 1.00 88.75 91 GLU A N 1
ATOM 710 C CA . GLU A 1 91 ? -19.138 -1.460 15.958 1.00 88.75 91 GLU A CA 1
ATOM 711 C C . GLU A 1 91 ? -17.836 -0.988 15.322 1.00 88.75 91 GLU A C 1
ATOM 713 O O . GLU A 1 91 ? -17.483 0.189 15.401 1.00 88.75 91 GLU A O 1
ATOM 718 N N . THR A 1 92 ? -17.116 -1.914 14.693 1.00 89.62 92 THR A N 1
ATOM 719 C CA . THR A 1 92 ? -15.819 -1.617 14.089 1.00 89.62 92 THR A CA 1
ATOM 720 C C . THR A 1 92 ? -15.944 -1.503 12.578 1.00 89.62 92 THR A C 1
ATOM 722 O O . THR A 1 92 ? -16.609 -2.313 11.930 1.00 89.62 92 THR A O 1
ATOM 725 N N . PHE A 1 93 ? -15.284 -0.497 12.020 1.00 94.25 93 PHE A N 1
ATOM 726 C CA . PHE A 1 93 ? -15.255 -0.223 10.592 1.00 94.25 93 PHE A CA 1
ATOM 727 C C . PHE A 1 93 ? -13.811 -0.191 10.107 1.00 94.25 93 PHE A C 1
ATOM 729 O O . PHE A 1 93 ? -12.939 0.312 10.810 1.00 94.25 93 PHE A O 1
ATOM 736 N N . LEU A 1 94 ? -13.569 -0.704 8.905 1.00 94.06 94 LEU A N 1
ATOM 737 C CA . LEU A 1 94 ? -12.299 -0.634 8.190 1.00 94.06 94 LEU A CA 1
ATOM 738 C C . LEU A 1 94 ? -12.465 0.287 6.987 1.00 94.06 94 LEU A C 1
ATOM 740 O O . LEU A 1 94 ? -13.391 0.116 6.193 1.00 94.06 94 LEU A O 1
ATOM 744 N N . LEU A 1 95 ? -11.560 1.247 6.829 1.00 95.88 95 LEU A N 1
ATOM 745 C CA . LEU A 1 95 ? -11.539 2.077 5.638 1.00 95.88 95 LEU A CA 1
ATOM 746 C C . LEU A 1 95 ? -11.041 1.250 4.455 1.00 95.88 95 LEU A C 1
ATOM 748 O O . LEU A 1 95 ? -10.004 0.592 4.547 1.00 95.88 95 LEU A O 1
ATOM 752 N N . ARG A 1 96 ? -11.735 1.310 3.323 1.00 95.44 96 ARG A N 1
ATOM 753 C CA . ARG A 1 96 ? -11.315 0.662 2.079 1.00 95.44 96 ARG A CA 1
ATOM 754 C C . ARG A 1 96 ? -11.308 1.640 0.929 1.00 95.44 96 ARG A C 1
ATOM 756 O O . ARG A 1 96 ? -12.217 2.452 0.803 1.00 95.44 96 ARG A O 1
ATOM 763 N N . GLU A 1 97 ? -10.333 1.495 0.041 1.00 95.38 97 GLU A N 1
ATOM 764 C CA . GLU A 1 97 ? -10.432 2.082 -1.289 1.00 95.38 97 GLU A CA 1
ATOM 765 C C . GLU A 1 97 ? -11.524 1.361 -2.092 1.00 95.38 97 GLU A C 1
ATOM 767 O O . GLU A 1 97 ? -11.437 0.161 -2.353 1.00 95.38 97 GLU A O 1
ATOM 772 N N . GLU A 1 98 ? -12.552 2.100 -2.499 1.00 94.88 98 GLU A N 1
ATOM 773 C CA . GLU A 1 98 ? -13.673 1.564 -3.267 1.00 94.88 98 GLU A CA 1
ATOM 774 C C . GLU A 1 98 ? -13.373 1.558 -4.771 1.00 94.88 98 GLU A C 1
ATOM 776 O O . GLU A 1 98 ? -13.605 0.563 -5.472 1.00 94.88 98 GLU A O 1
ATOM 781 N N . LYS A 1 99 ? -12.889 2.699 -5.279 1.00 94.62 99 LYS A N 1
ATOM 782 C CA . LYS A 1 99 ? -12.588 2.923 -6.695 1.00 94.62 99 LYS A CA 1
ATOM 783 C C . LYS A 1 99 ? -11.689 4.138 -6.918 1.00 94.62 99 LYS A C 1
ATOM 785 O O . LYS A 1 99 ? -11.617 5.044 -6.095 1.00 94.62 99 LYS A O 1
ATOM 790 N N . GLN A 1 100 ? -11.082 4.187 -8.096 1.00 95.06 100 GLN A N 1
ATOM 791 C CA . GLN A 1 100 ? -10.377 5.339 -8.650 1.00 95.06 100 GLN A CA 1
ATOM 792 C C . GLN A 1 100 ? -11.063 5.763 -9.945 1.00 95.06 100 GLN A C 1
ATOM 794 O O . GLN A 1 100 ? -11.327 4.917 -10.798 1.00 95.06 100 GLN A O 1
ATOM 799 N N . VAL A 1 101 ? -11.329 7.057 -10.103 1.00 95.62 101 VAL A N 1
ATOM 800 C CA . VAL A 1 101 ? -11.902 7.654 -11.314 1.00 95.62 101 VAL A CA 1
ATOM 801 C C . VAL A 1 101 ? -10.854 8.567 -11.934 1.00 95.62 101 VAL A C 1
ATOM 803 O O . VAL A 1 101 ? -10.472 9.570 -11.335 1.00 95.62 101 VAL A O 1
ATOM 806 N N . PHE A 1 102 ? -10.362 8.213 -13.114 1.00 92.50 102 PHE A N 1
ATOM 807 C CA . PHE A 1 102 ? -9.377 9.004 -13.847 1.00 92.50 102 PHE A CA 1
ATOM 808 C C . PHE A 1 102 ? -10.048 10.176 -14.571 1.00 92.50 102 PHE A C 1
ATOM 810 O O . PHE A 1 102 ? -11.228 10.117 -14.915 1.00 92.50 102 PHE A O 1
ATOM 817 N N . ASN A 1 103 ? -9.286 11.230 -14.868 1.00 92.31 103 ASN A N 1
ATOM 818 C CA . ASN A 1 103 ? -9.800 12.408 -15.582 1.00 92.31 103 ASN A CA 1
ATOM 819 C C . ASN A 1 103 ? -10.336 12.094 -16.993 1.00 92.31 103 ASN A C 1
ATOM 821 O O . ASN A 1 103 ? -11.088 12.886 -17.554 1.00 92.31 103 ASN A O 1
ATOM 825 N N . ASP A 1 104 ? -9.950 10.954 -17.571 1.00 88.81 104 ASP A N 1
ATOM 826 C CA . ASP A 1 104 ? -10.468 10.453 -18.848 1.00 88.81 104 ASP A CA 1
ATOM 827 C C . ASP A 1 104 ? -11.774 9.641 -18.709 1.00 88.81 104 ASP A C 1
ATOM 829 O O . ASP A 1 104 ? -12.283 9.115 -19.697 1.00 88.81 104 ASP A O 1
ATOM 833 N N . GLY A 1 105 ? -12.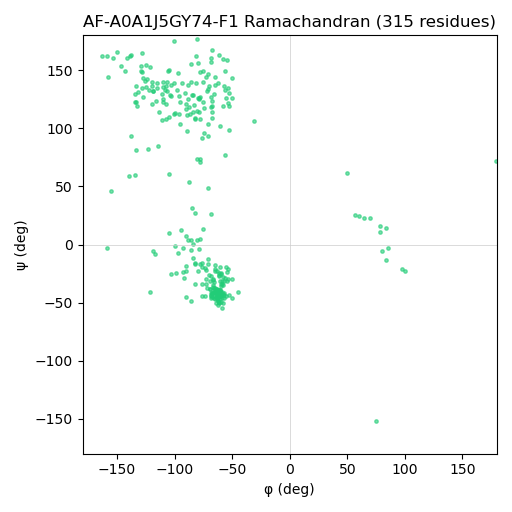323 9.544 -17.494 1.00 92.12 105 GLY A N 1
ATOM 834 C CA . GLY A 1 105 ? -13.561 8.835 -17.178 1.00 92.12 105 GLY A CA 1
ATOM 835 C C . GLY A 1 105 ? -13.389 7.340 -16.919 1.00 92.12 105 GLY A C 1
ATOM 836 O O . GLY A 1 105 ? -14.368 6.678 -16.573 1.00 92.12 105 GLY A O 1
ATOM 837 N N . ARG A 1 106 ? -12.178 6.780 -17.054 1.00 88.88 106 ARG A N 1
ATOM 838 C CA . ARG A 1 106 ? -11.943 5.379 -16.686 1.00 88.88 106 ARG A CA 1
ATOM 839 C C . ARG A 1 106 ? -12.137 5.195 -15.186 1.00 88.88 106 ARG A C 1
ATOM 841 O O . ARG A 1 106 ? -11.632 5.979 -14.386 1.00 88.88 106 ARG A O 1
ATOM 848 N N . GLU A 1 107 ? -12.802 4.108 -14.812 1.00 92.81 107 GLU A N 1
ATOM 849 C CA . GLU A 1 107 ? -12.886 3.664 -13.424 1.00 92.81 107 GLU A CA 1
ATOM 850 C C . GLU A 1 107 ? -12.005 2.434 -13.205 1.00 92.81 107 GLU A C 1
ATOM 852 O O . GLU A 1 107 ? -11.962 1.517 -14.028 1.00 92.81 107 GLU A O 1
ATOM 857 N N . ARG A 1 108 ? -11.317 2.393 -12.066 1.00 88.81 108 ARG A N 1
ATOM 858 C CA . ARG A 1 108 ? -10.532 1.244 -11.624 1.00 88.81 108 ARG A CA 1
ATOM 859 C C . ARG A 1 108 ? -10.947 0.856 -10.216 1.00 88.81 108 ARG A C 1
ATOM 861 O O . ARG A 1 108 ? -10.898 1.675 -9.308 1.00 88.81 108 ARG A O 1
ATOM 868 N N . ARG A 1 109 ? -11.291 -0.415 -10.027 1.00 90.94 109 ARG A N 1
ATOM 869 C CA . ARG A 1 109 ? -11.505 -1.024 -8.710 1.00 90.94 109 ARG A CA 1
ATOM 870 C C . ARG A 1 109 ? -10.364 -2.001 -8.461 1.00 90.94 109 ARG A C 1
ATOM 872 O O . ARG A 1 109 ? -10.123 -2.876 -9.291 1.00 90.94 109 ARG A O 1
ATOM 879 N N . ARG A 1 110 ? -9.619 -1.826 -7.368 1.00 83.19 110 ARG A N 1
ATOM 880 C CA . ARG A 1 110 ? -8.498 -2.704 -7.004 1.00 83.19 110 ARG A CA 1
ATOM 881 C C . ARG A 1 110 ? -8.755 -3.343 -5.648 1.00 83.19 110 ARG A C 1
ATOM 883 O O . ARG A 1 110 ? -9.161 -2.669 -4.712 1.00 83.19 110 ARG A O 1
ATOM 890 N N . LYS A 1 111 ? -8.482 -4.642 -5.535 1.00 82.19 111 LYS A N 1
ATOM 891 C CA . LYS A 1 111 ? -8.429 -5.321 -4.239 1.00 82.19 111 LYS A CA 1
ATOM 892 C C . LYS A 1 111 ? -7.047 -5.068 -3.643 1.00 82.19 111 LYS A C 1
ATOM 894 O O . LYS A 1 111 ? -6.064 -5.620 -4.125 1.00 82.19 111 LYS A O 1
ATOM 899 N N . LEU A 1 112 ? -6.960 -4.230 -2.613 1.00 82.69 112 LEU A N 1
ATOM 900 C CA . LEU A 1 112 ? -5.702 -3.917 -1.921 1.00 82.69 112 LEU A CA 1
ATOM 901 C C . LEU A 1 112 ? -5.310 -4.965 -0.868 1.00 82.69 112 LEU A C 1
ATOM 903 O O . LEU A 1 112 ? -4.632 -4.641 0.104 1.00 82.69 112 LEU A O 1
ATOM 907 N N . GLY A 1 113 ? -5.733 -6.223 -1.032 1.00 78.00 113 GLY A N 1
ATOM 908 C CA . GLY A 1 113 ? -5.456 -7.283 -0.055 1.00 78.00 113 GLY A CA 1
ATOM 909 C C . GLY A 1 113 ? -5.953 -6.952 1.356 1.00 78.00 113 GLY A C 1
ATOM 910 O O . GLY A 1 113 ? -5.387 -7.425 2.323 1.00 78.00 113 GLY A O 1
ATOM 911 N N . GLY A 1 114 ? -6.967 -6.092 1.472 1.00 82.06 114 GLY A N 1
ATOM 912 C CA . GLY A 1 114 ? -7.512 -5.652 2.751 1.00 82.06 114 GLY A CA 1
ATOM 913 C C . GLY A 1 114 ? -7.034 -4.276 3.227 1.00 82.06 114 GLY A C 1
ATOM 914 O O . GLY A 1 114 ? -7.771 -3.640 3.978 1.00 82.06 114 GLY A O 1
ATOM 915 N N . ALA A 1 115 ? -5.877 -3.789 2.765 1.00 88.31 115 ALA A N 1
ATOM 916 C CA . ALA A 1 115 ? -5.341 -2.490 3.174 1.00 88.31 115 ALA A CA 1
ATOM 917 C C . ALA A 1 115 ? -6.238 -1.323 2.715 1.00 88.31 115 ALA A C 1
ATOM 919 O O . ALA A 1 115 ? -6.800 -1.340 1.617 1.00 88.31 115 ALA A O 1
ATOM 920 N N . SER A 1 116 ? -6.331 -0.290 3.548 1.00 92.62 116 SER A N 1
ATOM 921 C CA . SER A 1 116 ? -7.027 0.970 3.276 1.00 92.62 116 SER A CA 1
ATOM 922 C C . SER A 1 116 ? -6.324 1.784 2.195 1.00 92.62 116 SER A C 1
ATOM 924 O O . SER A 1 116 ? -6.976 2.250 1.267 1.00 92.62 116 SER A O 1
ATOM 926 N N . PHE A 1 117 ? -4.999 1.921 2.288 1.00 93.00 117 PHE A N 1
ATOM 927 C CA . PHE A 1 117 ? -4.159 2.525 1.252 1.00 93.00 117 PHE A CA 1
ATOM 928 C C . PHE A 1 117 ? -2.752 1.913 1.269 1.00 93.00 117 PHE A C 1
ATOM 930 O O . PHE A 1 117 ? -2.370 1.228 2.222 1.00 93.00 117 PHE A O 1
ATOM 937 N N . ARG A 1 118 ? -1.985 2.147 0.199 1.00 92.50 118 ARG A N 1
ATOM 938 C CA . ARG A 1 118 ? -0.580 1.735 0.084 1.00 92.50 118 ARG A CA 1
ATOM 939 C C . ARG A 1 118 ? 0.254 2.887 -0.440 1.00 92.50 118 ARG A C 1
ATOM 941 O O . ARG A 1 118 ? -0.145 3.506 -1.423 1.00 92.50 118 ARG A O 1
ATOM 948 N N . GLU A 1 119 ? 1.414 3.095 0.162 1.00 92.25 119 GLU A N 1
ATOM 949 C CA . GLU A 1 119 ? 2.355 4.140 -0.214 1.00 92.25 119 GLU A CA 1
ATOM 950 C C . GLU A 1 119 ? 3.715 3.542 -0.566 1.00 92.25 119 GLU A C 1
ATOM 952 O O . GLU A 1 119 ? 4.236 2.682 0.146 1.00 92.25 119 GLU A O 1
ATOM 957 N N . LYS A 1 120 ? 4.294 3.972 -1.689 1.00 91.25 120 LYS A N 1
ATOM 958 C CA . LYS A 1 120 ? 5.623 3.503 -2.090 1.00 91.25 120 LYS A CA 1
ATOM 959 C C . LYS A 1 120 ? 6.678 4.135 -1.193 1.00 91.25 120 LYS A C 1
ATOM 961 O O . LYS A 1 120 ? 6.570 5.299 -0.826 1.00 91.25 120 LYS A O 1
ATOM 966 N N . LEU A 1 121 ? 7.716 3.371 -0.881 1.00 88.69 121 LEU A N 1
ATOM 967 C CA . LEU A 1 121 ? 8.838 3.876 -0.104 1.00 88.69 121 LEU A CA 1
ATOM 968 C C . LEU A 1 121 ? 9.847 4.576 -1.003 1.00 88.69 121 LEU A C 1
ATOM 970 O O . LEU A 1 121 ? 10.368 3.971 -1.940 1.00 88.69 121 LEU A O 1
ATOM 974 N N . GLU A 1 122 ? 10.212 5.802 -0.641 1.00 85.81 122 GLU A N 1
ATOM 975 C CA . GLU A 1 122 ? 11.449 6.415 -1.119 1.00 85.81 122 GLU A CA 1
ATOM 976 C C . GLU A 1 122 ? 12.615 5.874 -0.272 1.00 85.81 122 GLU A C 1
ATOM 978 O O . GLU A 1 122 ? 13.142 6.559 0.605 1.00 85.81 122 GLU A O 1
ATOM 983 N N . VAL A 1 123 ? 12.998 4.607 -0.504 1.00 67.75 123 VAL A N 1
ATOM 984 C CA . VAL A 1 123 ? 13.886 3.790 0.363 1.00 67.75 123 VAL A CA 1
ATOM 985 C C . VAL A 1 123 ? 15.193 4.498 0.748 1.00 67.75 123 VAL A C 1
ATOM 987 O O . VAL A 1 123 ? 15.752 4.263 1.818 1.00 67.75 123 VAL A O 1
ATOM 990 N N . LYS A 1 124 ? 15.698 5.382 -0.118 1.00 71.50 124 LYS A N 1
ATOM 991 C CA . LYS A 1 124 ? 16.951 6.118 0.103 1.00 71.50 124 LYS A CA 1
ATOM 992 C C . LYS A 1 124 ? 16.803 7.358 0.989 1.00 71.50 124 LYS A C 1
ATOM 994 O O . LYS A 1 124 ? 17.820 7.901 1.415 1.00 71.50 124 LYS A O 1
ATOM 999 N N . ILE A 1 125 ? 15.581 7.837 1.208 1.00 77.25 125 ILE A N 1
ATOM 1000 C CA . ILE A 1 125 ? 15.308 9.173 1.749 1.00 77.25 125 ILE A CA 1
ATOM 1001 C C . ILE A 1 125 ? 14.496 9.090 3.041 1.00 77.25 125 ILE A C 1
ATOM 1003 O O . ILE A 1 125 ? 14.795 9.822 3.986 1.00 77.25 125 ILE A O 1
ATOM 1007 N N . GLU A 1 126 ? 13.503 8.202 3.115 1.00 81.56 126 GLU A N 1
ATOM 1008 C CA . GLU A 1 126 ? 12.564 8.163 4.238 1.00 81.56 126 GLU A CA 1
ATOM 1009 C C . GLU A 1 126 ? 12.427 6.774 4.880 1.00 81.56 126 GLU A C 1
ATOM 1011 O O . GLU A 1 126 ? 12.558 5.734 4.239 1.00 81.56 126 GLU A O 1
ATOM 1016 N N . GLY A 1 127 ? 12.158 6.762 6.189 1.00 84.00 127 GLY A N 1
ATOM 1017 C CA . GLY A 1 127 ? 11.809 5.542 6.916 1.00 84.00 127 GLY A CA 1
ATOM 1018 C C . GLY A 1 127 ? 10.331 5.181 6.750 1.00 84.00 127 GLY A C 1
ATOM 1019 O O . GLY A 1 127 ? 9.503 6.033 6.435 1.00 84.00 127 GLY A O 1
ATOM 1020 N N . TYR A 1 128 ? 9.977 3.933 7.055 1.00 85.00 128 TYR A N 1
ATOM 1021 C CA . TYR A 1 128 ? 8.624 3.400 6.858 1.00 85.00 128 TYR A CA 1
ATOM 1022 C C . TYR A 1 128 ? 7.502 4.246 7.484 1.00 85.00 128 TYR A C 1
ATOM 1024 O O . TYR A 1 128 ? 6.491 4.518 6.842 1.00 85.00 128 TYR A O 1
ATOM 1032 N N . ASN A 1 129 ? 7.699 4.725 8.716 1.00 82.69 129 ASN A N 1
ATOM 1033 C CA . ASN A 1 129 ? 6.705 5.555 9.401 1.00 82.69 129 ASN A CA 1
ATOM 1034 C C . ASN A 1 129 ? 6.520 6.917 8.713 1.00 82.69 129 ASN A C 1
ATOM 1036 O O . ASN A 1 129 ? 5.411 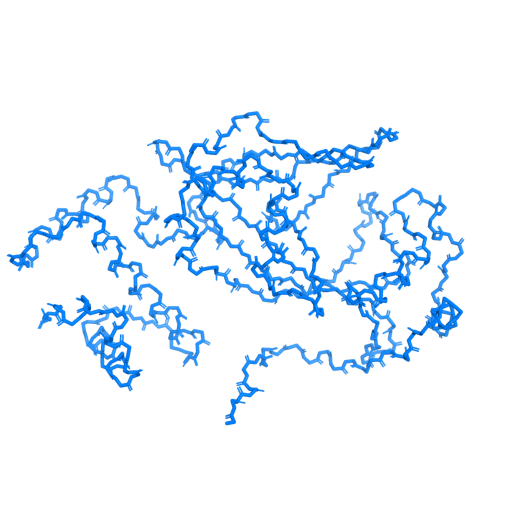7.440 8.680 1.00 82.69 129 ASN A O 1
ATOM 1040 N N . ALA A 1 130 ? 7.594 7.492 8.163 1.00 85.69 130 ALA A N 1
ATOM 1041 C CA . ALA A 1 130 ? 7.521 8.761 7.445 1.00 85.69 130 ALA A CA 1
ATOM 1042 C C . ALA A 1 130 ? 6.742 8.598 6.132 1.00 85.69 130 ALA A C 1
ATOM 1044 O O . ALA A 1 130 ? 5.828 9.383 5.885 1.00 85.69 130 ALA A O 1
ATOM 1045 N N . ALA A 1 131 ? 7.009 7.523 5.381 1.00 88.75 131 ALA A N 1
ATOM 1046 C CA . ALA A 1 131 ? 6.252 7.183 4.177 1.00 88.75 131 ALA A CA 1
ATOM 1047 C C . ALA A 1 131 ? 4.762 6.965 4.477 1.00 88.75 131 ALA A C 1
ATOM 1049 O O . ALA A 1 131 ? 3.902 7.493 3.779 1.00 88.75 131 ALA A O 1
ATOM 1050 N N . LEU A 1 132 ? 4.439 6.248 5.559 1.00 88.12 132 LEU A N 1
ATOM 1051 C CA . LEU A 1 132 ? 3.055 6.019 5.978 1.00 88.12 132 LEU A CA 1
ATOM 1052 C C . LEU A 1 132 ? 2.329 7.333 6.299 1.00 88.12 132 LEU A C 1
ATOM 1054 O O . LEU A 1 132 ? 1.207 7.546 5.844 1.00 88.12 132 LEU A O 1
ATOM 1058 N N . LEU A 1 133 ? 2.964 8.220 7.074 1.00 88.62 133 LEU A N 1
ATOM 1059 C CA . LEU A 1 133 ? 2.390 9.520 7.431 1.00 88.62 133 LEU A CA 1
ATOM 1060 C C . LEU A 1 133 ? 2.245 10.434 6.212 1.00 88.62 133 LEU A C 1
ATOM 1062 O O . LEU A 1 133 ? 1.260 11.166 6.120 1.00 88.62 133 LEU A O 1
ATOM 1066 N N . ARG A 1 134 ? 3.199 10.384 5.276 1.00 91.69 134 ARG A N 1
ATOM 1067 C CA . ARG A 1 134 ? 3.123 11.095 3.998 1.00 91.69 134 ARG A CA 1
ATOM 1068 C C . ARG A 1 134 ? 1.942 10.596 3.171 1.00 91.69 134 ARG A C 1
ATOM 1070 O O . ARG A 1 134 ? 1.100 11.411 2.811 1.00 91.69 134 ARG A O 1
ATOM 1077 N N . GLY A 1 135 ? 1.826 9.284 2.972 1.00 91.56 135 GLY A N 1
ATOM 1078 C CA . GLY A 1 135 ? 0.701 8.681 2.257 1.00 91.56 135 GLY A CA 1
ATOM 1079 C C . GLY A 1 135 ? -0.644 9.012 2.905 1.00 91.56 135 GLY A C 1
ATOM 1080 O O . GLY A 1 135 ? -1.572 9.412 2.211 1.00 91.56 135 GLY A O 1
ATOM 1081 N N . LEU A 1 136 ? -0.743 8.965 4.242 1.00 92.44 136 LEU A N 1
ATOM 1082 C CA . LEU A 1 136 ? -1.970 9.367 4.938 1.00 92.44 136 LEU A CA 1
ATOM 1083 C C . LEU A 1 136 ? -2.296 10.848 4.707 1.00 92.44 136 LEU A C 1
ATOM 1085 O O . LEU A 1 136 ? -3.448 11.196 4.475 1.00 92.44 136 LEU A O 1
ATOM 1089 N N . LYS A 1 137 ? -1.295 11.728 4.769 1.00 93.06 137 LYS A N 1
ATOM 1090 C CA . LYS A 1 137 ? -1.479 13.165 4.543 1.00 93.06 137 LYS A CA 1
ATOM 1091 C C . LYS A 1 137 ? -1.895 13.480 3.104 1.00 93.06 137 LYS A C 1
ATOM 1093 O O . LYS A 1 137 ? -2.657 14.421 2.895 1.00 93.06 137 LYS A O 1
ATOM 1098 N N . GLU A 1 138 ? -1.355 12.749 2.135 1.00 92.38 138 GLU A N 1
ATOM 1099 C CA . GLU A 1 138 ? -1.619 12.945 0.707 1.00 92.38 138 GLU A CA 1
ATOM 1100 C C . GLU A 1 138 ? -2.988 12.389 0.304 1.00 92.38 138 GLU A C 1
ATOM 1102 O O . GLU A 1 138 ? -3.734 13.072 -0.392 1.00 92.38 138 GLU A O 1
ATOM 1107 N N . GLU A 1 139 ? -3.339 11.193 0.781 1.00 93.31 139 GLU A N 1
ATOM 1108 C CA . GLU A 1 139 ? -4.559 10.489 0.373 1.00 93.31 139 GLU A CA 1
ATOM 1109 C C . GLU A 1 139 ? -5.767 10.776 1.279 1.00 93.31 139 GLU A C 1
ATOM 1111 O O . GLU A 1 139 ? -6.911 10.685 0.841 1.00 93.31 139 GLU A O 1
ATOM 1116 N N . LEU A 1 140 ? -5.550 11.088 2.559 1.00 94.75 140 LEU A N 1
ATOM 1117 C CA . LEU A 1 140 ? -6.611 11.209 3.570 1.00 94.75 140 LEU A CA 1
ATOM 1118 C C . LEU A 1 140 ? -6.354 12.408 4.510 1.00 94.75 140 LEU A C 1
ATOM 1120 O O . LEU A 1 140 ? -6.229 12.233 5.731 1.00 94.75 140 LEU A O 1
ATOM 1124 N N . PRO A 1 141 ? -6.262 13.641 3.971 1.00 93.94 141 PRO A N 1
ATOM 1125 C CA . PRO A 1 141 ? -5.882 14.824 4.739 1.00 93.94 141 PRO A CA 1
ATOM 1126 C C . PRO A 1 141 ? -6.843 15.140 5.893 1.00 93.94 141 PRO A C 1
ATOM 1128 O O . PRO A 1 141 ? -6.392 15.645 6.919 1.00 93.94 141 PRO A O 1
ATOM 1131 N N . GLU A 1 142 ? -8.137 14.827 5.776 1.00 92.75 142 GLU A N 1
ATOM 1132 C CA . GLU A 1 142 ? -9.121 15.018 6.848 1.00 92.75 142 GLU A CA 1
ATOM 1133 C C . GLU A 1 142 ? -8.833 14.105 8.045 1.00 92.75 142 GLU A C 1
ATOM 1135 O O . GLU A 1 142 ? -8.804 14.566 9.187 1.00 92.75 142 GLU A O 1
ATOM 1140 N N . ILE A 1 143 ? -8.549 12.823 7.786 1.00 91.06 143 ILE A N 1
ATOM 1141 C CA . ILE A 1 143 ? -8.149 11.875 8.834 1.00 91.06 143 ILE A CA 1
ATOM 1142 C C . ILE A 1 143 ? -6.828 12.337 9.446 1.00 91.06 143 ILE A C 1
ATOM 1144 O O . ILE A 1 143 ? -6.711 12.413 10.668 1.00 91.06 143 ILE A O 1
ATOM 1148 N N . PHE A 1 144 ? -5.849 12.694 8.609 1.00 90.81 144 PHE A N 1
ATOM 1149 C CA . PHE A 1 144 ? -4.556 13.188 9.072 1.00 90.81 144 PHE A CA 1
ATOM 1150 C C . PHE A 1 144 ? -4.702 14.422 9.974 1.00 90.81 144 PHE A C 1
ATOM 1152 O O . PHE A 1 144 ? -4.043 14.491 11.009 1.00 90.81 144 PHE A O 1
ATOM 1159 N N . ALA A 1 145 ? -5.561 15.383 9.626 1.00 89.81 145 ALA A N 1
ATOM 1160 C CA . ALA A 1 145 ? -5.796 16.579 10.431 1.00 89.81 145 ALA A CA 1
ATOM 1161 C C . ALA A 1 145 ? -6.345 16.225 11.821 1.00 89.81 145 ALA A C 1
ATOM 1163 O O . ALA A 1 145 ? -5.754 16.624 12.822 1.00 89.81 145 ALA A O 1
ATOM 1164 N N . ILE A 1 146 ? -7.391 15.395 11.885 1.00 85.94 146 ILE A N 1
ATOM 1165 C CA . ILE A 1 146 ? -8.017 14.969 13.148 1.00 85.94 146 ILE A CA 1
ATOM 1166 C C . ILE A 1 146 ? -7.019 14.216 14.037 1.00 85.94 146 ILE A C 1
ATOM 1168 O O . ILE A 1 146 ? -6.966 14.450 15.242 1.00 85.94 146 ILE A O 1
ATOM 1172 N N . GLN A 1 147 ? -6.191 13.346 13.449 1.00 80.94 147 GLN A N 1
ATOM 1173 C CA . GLN A 1 147 ? -5.165 12.612 14.198 1.00 80.94 147 GLN A CA 1
ATOM 1174 C C . GLN A 1 147 ? -4.036 13.514 14.723 1.00 80.94 147 GLN A C 1
ATOM 1176 O O . GLN A 1 147 ? -3.415 13.182 15.728 1.00 80.94 147 GLN A O 1
ATOM 1181 N N . ASN A 1 148 ? -3.748 14.642 14.065 1.00 78.12 148 ASN A N 1
ATOM 1182 C CA . ASN A 1 148 ? -2.691 15.566 14.494 1.00 78.12 148 ASN A CA 1
ATOM 1183 C C . ASN A 1 148 ? -3.167 16.661 15.455 1.00 78.12 148 ASN A C 1
ATOM 1185 O O . ASN A 1 148 ? -2.331 17.259 16.131 1.00 78.12 148 ASN A O 1
ATOM 1189 N N . GLU A 1 149 ? -4.472 16.942 15.533 1.00 73.69 149 GLU A N 1
ATOM 1190 C CA . GLU A 1 149 ? -5.023 17.872 16.531 1.00 73.69 149 GLU A CA 1
ATOM 1191 C C . GLU A 1 149 ? -4.779 17.387 17.964 1.00 73.69 149 GLU A C 1
ATOM 1193 O O . GLU A 1 149 ? -4.630 18.198 18.879 1.00 73.69 149 GLU A O 1
ATOM 1198 N N . ASP A 1 150 ? -4.658 16.074 18.144 1.00 62.44 150 ASP A N 1
ATOM 1199 C CA . ASP A 1 150 ? -4.273 15.465 19.402 1.00 62.44 150 ASP A CA 1
ATOM 1200 C C . ASP A 1 150 ? -2.907 14.777 19.268 1.00 62.44 150 ASP A C 1
ATOM 1202 O O . ASP A 1 150 ? -2.791 13.576 19.033 1.00 62.44 150 ASP A O 1
ATOM 1206 N N . ILE A 1 151 ? -1.835 15.559 19.445 1.00 48.91 151 ILE A N 1
ATOM 1207 C CA . ILE A 1 151 ? -0.445 15.067 19.458 1.00 48.91 151 ILE A CA 1
ATOM 1208 C C . ILE A 1 151 ? -0.239 13.916 20.467 1.00 48.91 151 ILE A C 1
ATOM 1210 O O . ILE A 1 151 ? 0.707 13.139 20.321 1.00 48.91 151 ILE A O 1
ATOM 1214 N N . SER A 1 152 ? -1.105 13.772 21.479 1.00 47.53 152 SER A N 1
ATOM 1215 C CA . SER A 1 152 ? -1.038 12.655 22.428 1.00 47.53 152 SER A CA 1
ATOM 1216 C C . SER A 1 152 ? -1.574 11.331 21.858 1.00 47.53 152 SER A C 1
ATOM 1218 O O . SER A 1 152 ? -1.180 10.270 22.347 1.00 47.53 152 SER A O 1
ATOM 1220 N N . LEU A 1 153 ? -2.381 11.401 20.790 1.00 44.41 153 LEU A N 1
ATOM 1221 C CA . LEU A 1 153 ? -2.927 10.282 20.015 1.00 44.41 153 LEU A CA 1
ATOM 1222 C C . LEU A 1 153 ? -2.120 9.957 18.748 1.00 44.41 153 LEU A C 1
ATOM 1224 O O . LEU A 1 153 ? -2.364 8.910 18.143 1.00 44.41 153 LEU A O 1
ATOM 1228 N N . ILE A 1 154 ? -1.120 10.778 18.373 1.00 48.53 154 ILE A N 1
ATOM 1229 C CA . ILE A 1 154 ? -0.075 10.349 17.422 1.00 48.53 154 ILE A CA 1
ATOM 1230 C C . ILE A 1 154 ? 0.442 9.008 17.941 1.00 48.53 154 ILE A C 1
ATOM 1232 O O . ILE A 1 154 ? 0.798 8.955 19.120 1.00 48.53 154 ILE A O 1
ATOM 1236 N N . PRO A 1 155 ? 0.464 7.932 17.134 1.00 47.03 155 PRO A N 1
ATOM 1237 C CA . PRO A 1 155 ? 0.493 6.574 17.654 1.00 47.03 155 PRO A CA 1
ATOM 1238 C C . PRO A 1 155 ? 1.625 6.363 18.668 1.00 47.03 155 PRO A C 1
ATOM 1240 O O . PRO A 1 155 ? 2.771 6.107 18.311 1.00 47.03 155 PRO A O 1
ATOM 1243 N N . ARG A 1 156 ? 1.293 6.431 19.964 1.00 45.69 156 ARG A N 1
ATOM 1244 C CA . ARG A 1 156 ? 2.072 5.776 21.025 1.00 45.69 156 ARG A CA 1
ATOM 1245 C C . ARG A 1 156 ? 1.891 4.262 20.957 1.00 45.69 156 ARG A C 1
ATOM 1247 O O . ARG A 1 156 ? 2.643 3.519 21.577 1.00 45.69 156 ARG A O 1
ATOM 1254 N N . TYR A 1 157 ? 0.912 3.809 20.178 1.00 43.94 157 TYR A N 1
ATOM 1255 C CA . TYR A 1 157 ? 0.756 2.427 19.780 1.00 43.94 157 TYR A CA 1
ATOM 1256 C C . TYR A 1 157 ? 1.811 2.101 18.722 1.00 43.94 157 TYR A C 1
ATOM 1258 O O . TYR A 1 157 ? 1.779 2.703 17.647 1.00 43.94 157 TYR A O 1
AT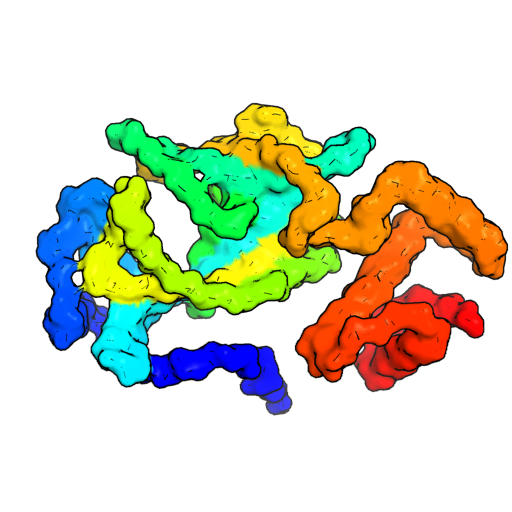OM 1266 N N . PRO A 1 158 ? 2.737 1.157 18.991 1.00 46.00 158 PRO A N 1
ATOM 1267 C CA . PRO A 1 158 ? 3.632 0.657 17.971 1.00 46.00 158 PRO A CA 1
ATOM 1268 C C . PRO A 1 158 ? 2.787 0.218 16.792 1.00 46.00 158 PRO A C 1
ATOM 1270 O O . PRO A 1 158 ? 1.940 -0.671 16.911 1.00 46.00 158 PRO A O 1
ATOM 1273 N N . PHE A 1 159 ? 3.033 0.865 15.667 1.00 49.75 159 PHE A N 1
ATOM 1274 C CA . PHE A 1 159 ? 2.859 0.281 14.365 1.00 49.75 159 PHE A CA 1
ATOM 1275 C C . PHE A 1 159 ? 3.131 -1.224 14.436 1.00 49.75 159 PHE A C 1
ATOM 1277 O O . PHE A 1 159 ? 4.269 -1.654 14.635 1.00 49.75 159 PHE A O 1
ATOM 1284 N N . PHE A 1 160 ? 2.080 -2.033 14.362 1.00 52.19 160 PHE A N 1
ATOM 1285 C CA . PHE A 1 160 ? 2.269 -3.461 14.204 1.00 52.19 160 PHE A CA 1
ATOM 1286 C C . PHE A 1 160 ? 2.784 -3.628 12.783 1.00 52.19 160 PHE A C 1
ATOM 1288 O O . PHE A 1 160 ? 2.016 -3.454 11.845 1.00 52.19 160 PHE A O 1
ATOM 1295 N N . ARG A 1 161 ? 4.088 -3.880 12.625 1.00 55.72 161 ARG A N 1
ATOM 1296 C CA . ARG A 1 161 ? 4.624 -4.404 11.372 1.00 55.72 161 ARG A CA 1
ATOM 1297 C C . ARG A 1 161 ? 4.132 -5.836 11.305 1.00 55.72 161 ARG A C 1
ATOM 1299 O O . ARG A 1 161 ? 4.728 -6.692 11.948 1.00 55.72 161 ARG A O 1
ATOM 1306 N N . ILE A 1 162 ? 2.997 -6.043 10.645 1.00 53.16 162 ILE A N 1
ATOM 1307 C CA . ILE A 1 162 ? 2.327 -7.337 10.746 1.00 53.16 162 ILE A CA 1
ATOM 1308 C C . ILE A 1 162 ? 3.088 -8.388 9.956 1.00 53.16 162 ILE A C 1
ATOM 1310 O O . ILE A 1 162 ? 3.392 -9.402 10.549 1.00 53.16 162 ILE A O 1
ATOM 1314 N N . ASP A 1 163 ? 3.553 -8.130 8.736 1.00 54.62 163 ASP A N 1
ATOM 1315 C CA . ASP A 1 163 ? 4.323 -9.130 7.993 1.00 54.62 163 ASP A CA 1
ATOM 1316 C C . ASP A 1 163 ? 5.182 -8.478 6.902 1.00 54.62 163 ASP A C 1
ATOM 1318 O O . ASP A 1 163 ? 4.971 -7.321 6.528 1.00 54.62 163 ASP A O 1
ATOM 1322 N N . MET A 1 164 ? 6.181 -9.214 6.404 1.00 58.25 164 MET A N 1
ATOM 1323 C CA . MET A 1 164 ? 6.738 -8.967 5.072 1.00 58.25 164 MET A CA 1
ATOM 1324 C C . MET A 1 164 ? 6.063 -9.925 4.106 1.00 58.25 164 MET A C 1
ATOM 1326 O O . MET A 1 164 ? 6.337 -11.121 4.146 1.00 58.25 164 MET A O 1
ATOM 1330 N N . GLU A 1 165 ? 5.249 -9.401 3.200 1.00 62.25 165 GLU A N 1
ATOM 1331 C CA . GLU A 1 165 ? 4.708 -10.201 2.108 1.00 62.25 165 GLU A CA 1
ATOM 1332 C C . GLU A 1 165 ? 5.465 -9.880 0.817 1.00 62.25 165 GLU A C 1
ATOM 1334 O O . GLU A 1 165 ? 5.609 -8.711 0.440 1.00 62.25 165 GLU A O 1
ATOM 1339 N N . VAL A 1 166 ? 5.974 -10.917 0.144 1.00 66.69 166 VAL A N 1
ATOM 1340 C CA . VAL A 1 166 ? 6.441 -10.811 -1.243 1.00 66.69 166 VAL A CA 1
ATOM 1341 C C . VAL A 1 166 ? 5.251 -11.116 -2.138 1.00 66.69 166 VAL A C 1
ATOM 1343 O O . VAL A 1 166 ? 4.921 -12.274 -2.390 1.00 66.69 166 VAL A O 1
ATOM 1346 N N . ILE A 1 167 ? 4.597 -10.065 -2.620 1.00 71.12 167 ILE A N 1
ATOM 1347 C CA . ILE A 1 167 ? 3.447 -10.218 -3.508 1.00 71.12 167 ILE A CA 1
ATOM 1348 C C . ILE A 1 167 ? 3.971 -10.338 -4.937 1.00 71.12 167 ILE A C 1
ATOM 1350 O O . ILE A 1 167 ? 4.499 -9.375 -5.505 1.00 71.12 167 ILE A O 1
ATOM 1354 N N . LYS A 1 168 ? 3.802 -11.524 -5.529 1.00 74.25 168 LYS A N 1
ATOM 1355 C CA . LYS A 1 168 ? 3.934 -11.716 -6.976 1.00 74.25 168 LYS A CA 1
ATOM 1356 C C . LYS A 1 168 ? 2.605 -11.346 -7.613 1.00 74.25 168 LYS A C 1
ATOM 1358 O O . LYS A 1 168 ? 1.589 -11.999 -7.382 1.00 74.25 168 LYS A O 1
ATOM 1363 N N . HIS A 1 169 ? 2.598 -10.280 -8.403 1.00 67.56 169 HIS A N 1
ATOM 1364 C CA . HIS A 1 169 ? 1.396 -9.896 -9.133 1.00 67.56 169 HIS A CA 1
ATOM 1365 C C . HIS A 1 169 ? 1.188 -10.849 -10.309 1.00 67.56 169 HIS A C 1
ATOM 1367 O O . HIS A 1 169 ? 1.763 -10.660 -11.380 1.00 67.56 169 HIS A O 1
ATOM 1373 N N . VAL A 1 170 ? 0.363 -11.872 -10.103 1.00 62.66 170 VAL A N 1
ATOM 1374 C CA . VAL A 1 170 ? -0.153 -12.699 -11.194 1.00 62.66 170 VAL A CA 1
ATOM 1375 C C . VAL A 1 170 ? -1.281 -11.918 -11.856 1.00 62.66 170 VAL A C 1
ATOM 1377 O O . VAL A 1 170 ? -2.199 -11.450 -11.182 1.00 62.66 170 VAL A O 1
ATOM 1380 N N . VAL A 1 171 ? -1.180 -11.720 -13.169 1.00 62.59 171 VAL A N 1
ATOM 1381 C CA . VAL A 1 171 ? -2.278 -11.152 -13.952 1.00 62.59 171 VAL A CA 1
ATOM 1382 C C . VAL A 1 171 ? -3.390 -12.189 -13.950 1.00 62.59 171 VAL A C 1
ATOM 1384 O O . VAL A 1 171 ? -3.242 -13.253 -14.543 1.00 62.59 171 VAL A O 1
ATOM 1387 N N . ASP A 1 172 ? -4.464 -11.900 -13.227 1.00 63.19 172 ASP A N 1
ATOM 1388 C CA . ASP A 1 172 ? -5.691 -12.679 -13.304 1.00 63.19 172 ASP A CA 1
ATOM 1389 C C . ASP A 1 172 ? -6.298 -12.449 -14.694 1.00 63.19 172 ASP A C 1
ATOM 1391 O O . ASP A 1 172 ? -6.579 -11.302 -15.051 1.00 63.19 172 ASP A O 1
ATOM 1395 N N . GLU A 1 173 ? -6.451 -13.517 -15.482 1.00 64.62 173 GLU A N 1
ATOM 1396 C CA . GLU A 1 173 ? -6.999 -13.470 -16.845 1.00 64.62 173 GLU A CA 1
ATOM 1397 C C . GLU A 1 173 ? -8.427 -12.901 -16.876 1.00 64.62 173 GLU A C 1
ATOM 1399 O O . GLU A 1 173 ? -8.840 -12.333 -17.887 1.00 64.62 173 GLU A O 1
ATOM 1404 N N . GLU A 1 174 ? -9.166 -12.993 -15.765 1.00 69.56 174 GLU A N 1
ATOM 1405 C CA . GLU A 1 174 ? -10.506 -12.410 -15.634 1.00 69.56 174 GLU A CA 1
ATOM 1406 C C . GLU A 1 174 ? -10.471 -10.918 -15.275 1.00 69.56 174 GLU A C 1
ATOM 1408 O O . GLU A 1 174 ? -11.460 -10.194 -15.436 1.00 69.56 174 GLU A O 1
ATOM 1413 N N . SER A 1 175 ? -9.328 -10.421 -14.800 1.00 66.81 175 SER A N 1
ATOM 1414 C CA . SER A 1 175 ? -9.162 -9.010 -14.496 1.00 66.81 175 SER A CA 1
ATOM 1415 C C . SER A 1 175 ? -8.794 -8.239 -15.766 1.00 66.81 175 SER A C 1
ATOM 1417 O O . SER A 1 175 ? -7.803 -8.523 -16.431 1.00 66.81 175 SER A O 1
ATOM 1419 N N . ASN A 1 176 ? -9.517 -7.155 -16.063 1.00 69.69 176 ASN A N 1
ATOM 1420 C CA . ASN A 1 176 ? -9.096 -6.158 -17.065 1.00 69.69 176 ASN A CA 1
ATOM 1421 C C . ASN A 1 176 ? -7.858 -5.349 -16.600 1.00 69.69 176 ASN A C 1
ATOM 1423 O O . ASN A 1 176 ? -7.686 -4.179 -16.951 1.00 69.69 176 ASN A O 1
ATOM 1427 N N . TYR A 1 177 ? -7.026 -5.923 -15.729 1.00 78.12 177 TYR A N 1
ATOM 1428 C CA . TYR A 1 177 ? -5.865 -5.275 -15.157 1.00 78.12 177 TYR A CA 1
ATOM 1429 C C . TYR A 1 177 ? -4.699 -5.329 -16.142 1.00 78.12 177 TYR A C 1
ATOM 1431 O O . TYR A 1 177 ? -4.143 -6.384 -16.429 1.00 78.12 177 TYR A O 1
ATOM 1439 N N . VAL A 1 178 ? -4.287 -4.155 -16.615 1.00 80.69 178 VAL A N 1
ATOM 1440 C CA . VAL A 1 178 ? -3.049 -3.994 -17.380 1.00 80.69 178 VAL A CA 1
ATOM 1441 C C . VAL A 1 178 ? -1.910 -3.693 -16.396 1.00 80.69 178 VAL A C 1
ATOM 1443 O O . VAL A 1 178 ? -1.988 -2.689 -15.675 1.00 80.69 178 VAL A O 1
ATOM 1446 N N . PRO A 1 179 ? -0.846 -4.520 -16.336 1.00 86.56 179 PRO A N 1
ATOM 1447 C CA . PRO A 1 179 ? 0.334 -4.225 -15.532 1.00 86.56 179 PRO A CA 1
ATOM 1448 C C . PRO A 1 179 ? 0.948 -2.877 -15.903 1.00 86.56 179 PRO A C 1
ATOM 1450 O O . PRO A 1 179 ? 0.930 -2.464 -17.061 1.00 86.56 179 PRO A O 1
ATOM 1453 N N . SER A 1 180 ? 1.568 -2.203 -14.931 1.00 89.94 180 SER A N 1
ATOM 1454 C CA . SER A 1 180 ? 2.265 -0.939 -15.206 1.00 89.94 180 SER A CA 1
ATOM 1455 C C . SER A 1 180 ? 3.393 -1.094 -16.227 1.00 89.94 180 SER A C 1
ATOM 1457 O O . SER A 1 180 ? 3.614 -0.176 -17.008 1.00 89.94 180 SER A O 1
ATOM 1459 N N . PHE A 1 181 ? 4.071 -2.241 -16.236 1.00 94.38 181 PHE A N 1
ATOM 1460 C CA . PHE A 1 181 ? 5.178 -2.552 -17.138 1.00 94.38 181 PHE A CA 1
ATOM 1461 C C . PHE A 1 181 ? 4.968 -3.962 -17.714 1.00 94.38 181 PHE A C 1
ATOM 1463 O O . PHE A 1 181 ? 5.490 -4.929 -17.161 1.00 94.38 181 PHE A O 1
ATOM 1470 N N . PRO A 1 182 ? 4.126 -4.121 -18.754 1.00 93.12 182 PRO A N 1
ATOM 1471 C CA . PRO A 1 182 ? 3.818 -5.430 -19.328 1.00 93.12 182 PRO A CA 1
ATOM 1472 C C . PRO A 1 182 ? 5.082 -6.207 -19.725 1.00 93.12 182 PRO A C 1
ATOM 1474 O O . PRO A 1 182 ? 5.987 -5.642 -20.333 1.00 93.12 182 PRO A O 1
ATOM 1477 N N . GLY A 1 183 ? 5.144 -7.493 -19.373 1.00 93.62 183 GLY A N 1
ATOM 1478 C CA . GLY A 1 183 ? 6.306 -8.357 -19.626 1.00 93.62 183 GLY A CA 1
ATOM 1479 C C . GLY A 1 183 ? 7.428 -8.266 -18.583 1.00 93.62 183 GLY A C 1
ATOM 1480 O O . GLY A 1 183 ? 8.274 -9.152 -18.544 1.00 93.62 183 GLY A O 1
ATOM 1481 N N . LEU A 1 184 ? 7.417 -7.257 -17.705 1.00 95.25 184 LEU A N 1
ATOM 1482 C CA . LEU A 1 184 ? 8.339 -7.153 -16.574 1.00 95.25 184 LEU A CA 1
ATOM 1483 C C . LEU A 1 184 ? 7.640 -7.621 -15.293 1.00 95.25 184 LEU A C 1
ATOM 1485 O O . LEU A 1 184 ? 6.697 -6.985 -14.816 1.00 95.25 184 LEU A O 1
ATOM 1489 N N . GLU A 1 185 ? 8.105 -8.736 -14.733 1.00 93.06 185 GLU A N 1
ATOM 1490 C CA . GLU A 1 185 ? 7.570 -9.277 -13.483 1.00 93.06 185 GLU A CA 1
ATOM 1491 C C . GLU A 1 185 ? 7.792 -8.277 -12.337 1.00 93.06 185 GLU A C 1
ATOM 1493 O O . GLU A 1 185 ? 8.839 -7.633 -12.249 1.00 93.06 185 GLU A O 1
ATOM 1498 N N . ASN A 1 186 ? 6.787 -8.117 -11.473 1.00 91.50 186 ASN A N 1
ATOM 1499 C CA . ASN A 1 186 ? 6.826 -7.164 -10.369 1.00 91.50 186 ASN A CA 1
ATOM 1500 C C . ASN A 1 186 ? 6.686 -7.880 -9.032 1.00 91.50 186 ASN A C 1
ATOM 1502 O O . ASN A 1 186 ? 5.661 -8.518 -8.779 1.00 91.50 186 ASN A O 1
ATOM 1506 N N . HIS A 1 187 ? 7.684 -7.717 -8.170 1.00 90.38 187 HIS A N 1
ATOM 1507 C CA . HIS A 1 187 ? 7.649 -8.167 -6.785 1.00 90.38 187 HIS A CA 1
ATOM 1508 C C . HIS A 1 187 ? 7.573 -6.940 -5.888 1.00 90.38 187 HIS A C 1
ATOM 1510 O O . HIS A 1 187 ? 8.406 -6.036 -5.969 1.00 90.38 187 HIS A O 1
ATOM 1516 N N . SER A 1 188 ? 6.568 -6.890 -5.024 1.00 88.38 188 SER A N 1
ATOM 1517 C CA . SER A 1 188 ? 6.512 -5.876 -3.975 1.00 88.38 188 SER A CA 1
ATOM 1518 C C . SER A 1 188 ? 6.812 -6.510 -2.633 1.00 88.38 188 SER A C 1
ATOM 1520 O O . SER A 1 188 ? 6.196 -7.516 -2.290 1.00 88.38 188 SER A O 1
ATOM 1522 N N . ARG A 1 189 ? 7.707 -5.886 -1.868 1.00 85.88 189 ARG A N 1
ATOM 1523 C CA . ARG A 1 189 ? 7.799 -6.100 -0.429 1.00 85.88 189 ARG A CA 1
ATOM 1524 C C . ARG A 1 189 ? 6.889 -5.094 0.250 1.00 85.88 189 ARG A C 1
ATOM 1526 O O . ARG A 1 189 ? 7.107 -3.887 0.132 1.00 85.88 189 ARG A O 1
ATOM 1533 N N . GLU A 1 190 ? 5.880 -5.595 0.941 1.00 85.81 190 GLU A N 1
ATOM 1534 C CA . GLU A 1 190 ? 4.929 -4.747 1.642 1.00 85.81 190 GLU A CA 1
ATOM 1535 C C . GLU A 1 190 ? 5.128 -4.809 3.153 1.00 85.81 190 GLU A C 1
ATOM 1537 O O . GLU A 1 190 ? 5.349 -5.878 3.715 1.00 85.81 190 GLU A O 1
ATOM 1542 N N . TYR A 1 191 ? 5.072 -3.642 3.789 1.00 84.31 191 TYR A N 1
ATOM 1543 C CA . TYR A 1 191 ? 5.132 -3.475 5.234 1.00 84.31 191 TYR A CA 1
ATOM 1544 C C . TYR A 1 191 ? 3.758 -3.017 5.704 1.00 84.31 191 TYR A C 1
ATOM 1546 O O . TYR A 1 191 ? 3.357 -1.884 5.436 1.00 84.31 191 TYR A O 1
ATOM 1554 N N . HIS A 1 192 ? 3.015 -3.901 6.361 1.00 82.75 192 HIS A N 1
ATOM 1555 C CA . HIS A 1 192 ? 1.666 -3.591 6.826 1.00 82.75 192 HIS A CA 1
ATOM 1556 C C . HIS A 1 192 ? 1.670 -2.910 8.179 1.00 82.75 192 HIS A C 1
ATOM 1558 O O . HIS A 1 192 ? 2.418 -3.294 9.071 1.00 82.75 192 HIS A O 1
ATOM 1564 N N . TYR A 1 193 ? 0.794 -1.923 8.295 1.00 83.06 193 TYR A N 1
ATOM 1565 C CA . TYR A 1 193 ? 0.563 -1.094 9.455 1.00 83.06 193 TYR A CA 1
ATOM 1566 C C . TYR A 1 193 ? -0.912 -1.100 9.767 1.00 83.06 193 TYR A C 1
ATOM 1568 O O . TYR A 1 193 ? -1.733 -0.875 8.884 1.00 83.06 193 TYR A O 1
ATOM 1576 N N . THR A 1 194 ? -1.242 -1.257 11.035 1.00 81.81 194 THR A N 1
ATOM 1577 C CA . THR A 1 194 ? -2.627 -1.196 11.471 1.00 81.81 194 THR A CA 1
ATOM 1578 C C . THR A 1 194 ? -2.822 -0.065 12.463 1.00 81.81 194 THR A C 1
ATOM 1580 O O . THR A 1 194 ? -2.052 0.068 13.415 1.00 81.81 194 THR A O 1
ATOM 1583 N N . TRP A 1 195 ? -3.856 0.745 12.243 1.00 82.88 195 TRP A N 1
ATOM 1584 C CA . TRP A 1 195 ? -4.135 1.945 13.016 1.00 82.88 195 TRP A CA 1
ATOM 1585 C C . TRP A 1 195 ? -5.616 2.015 13.384 1.00 82.88 195 TRP A C 1
ATOM 1587 O O . TRP A 1 195 ? -6.479 2.022 12.513 1.00 82.88 195 TRP A O 1
ATOM 1597 N N . LEU A 1 196 ? -5.905 2.091 14.683 1.00 84.19 196 LEU A N 1
ATOM 1598 C CA . LEU A 1 196 ? -7.206 2.522 15.179 1.00 84.19 196 LEU A CA 1
ATOM 1599 C C . LEU A 1 196 ? -7.267 4.057 15.183 1.00 84.19 196 LEU A C 1
ATOM 1601 O O . LEU A 1 196 ? -6.586 4.698 15.982 1.00 84.19 196 LEU A O 1
ATOM 1605 N N . ILE A 1 197 ? -8.044 4.631 14.274 1.00 88.12 197 ILE A N 1
ATOM 1606 C CA . ILE A 1 197 ? -8.247 6.068 14.145 1.00 88.12 197 ILE A CA 1
ATOM 1607 C C . ILE A 1 197 ? -9.369 6.558 15.064 1.00 88.12 197 ILE A C 1
ATOM 1609 O O . ILE A 1 197 ? -10.295 5.821 15.415 1.00 88.12 197 ILE A O 1
ATOM 1613 N N . ASP A 1 198 ? -9.294 7.840 15.402 1.00 88.00 198 ASP A N 1
ATOM 1614 C CA . ASP A 1 198 ? -10.276 8.533 16.236 1.00 88.00 198 ASP A CA 1
ATOM 1615 C C . ASP A 1 198 ? -11.700 8.417 15.644 1.00 88.00 198 ASP A C 1
ATOM 1617 O O . ASP A 1 198 ? -11.873 8.677 14.449 1.00 88.00 198 ASP A O 1
ATOM 1621 N N . PRO A 1 199 ? -12.724 8.070 16.448 1.00 90.69 199 PRO A N 1
ATOM 1622 C CA . PRO A 1 199 ? -14.118 7.987 16.001 1.00 90.69 199 PRO A CA 1
ATOM 1623 C C . PRO A 1 199 ? -14.646 9.248 15.312 1.00 90.69 199 PRO A C 1
ATOM 1625 O O . PRO A 1 199 ? -15.479 9.148 14.416 1.00 90.69 199 PRO A O 1
ATOM 1628 N N . ARG A 1 200 ? -14.141 10.438 15.669 1.00 92.06 200 ARG A N 1
ATOM 1629 C CA . ARG A 1 200 ? -14.503 11.717 15.031 1.00 92.06 200 ARG A CA 1
ATOM 1630 C C . ARG A 1 200 ? -14.120 11.771 13.560 1.00 92.06 200 ARG A C 1
ATOM 1632 O O . ARG A 1 200 ? -14.681 12.572 12.820 1.00 92.06 200 ARG A O 1
ATOM 1639 N N . ALA A 1 201 ? -13.154 10.956 13.141 1.00 91.50 201 ALA A N 1
ATOM 1640 C CA . ALA A 1 201 ? -12.791 10.864 11.742 1.00 91.50 201 ALA A CA 1
ATOM 1641 C C . ALA A 1 201 ? -13.896 10.195 10.925 1.00 91.50 201 ALA A C 1
ATOM 1643 O O . ALA A 1 201 ? -14.045 10.571 9.768 1.00 91.50 201 ALA A O 1
ATOM 1644 N N . TYR A 1 202 ? -14.673 9.263 11.493 1.00 94.56 202 TYR A N 1
ATOM 1645 C CA . TYR A 1 202 ? -15.687 8.493 10.770 1.00 94.56 202 TYR A CA 1
ATOM 1646 C C . TYR A 1 202 ? -16.670 9.386 9.998 1.00 94.56 202 TYR A C 1
ATOM 1648 O O . TYR A 1 202 ? -17.279 10.306 10.542 1.00 94.56 202 TYR A O 1
ATOM 1656 N N . SER A 1 203 ? -16.862 9.058 8.721 1.00 94.69 203 SER A N 1
ATOM 1657 C CA . SER A 1 203 ? -17.792 9.729 7.813 1.00 94.69 203 SER A CA 1
ATOM 1658 C C . SER A 1 203 ? -18.595 8.668 7.076 1.00 94.69 203 SER A C 1
ATOM 1660 O O . SER A 1 203 ? -18.016 7.873 6.341 1.00 94.69 203 SER A O 1
ATOM 1662 N N . SER A 1 204 ? -19.922 8.646 7.223 1.00 94.50 204 SER A N 1
ATOM 1663 C CA . SER A 1 204 ? -20.768 7.666 6.519 1.00 94.50 204 SER A CA 1
ATOM 1664 C C . SER A 1 204 ? -20.657 7.757 4.995 1.00 94.50 204 SER A C 1
ATOM 1666 O O . SER A 1 204 ? -20.870 6.763 4.308 1.00 94.50 204 SER A O 1
ATOM 1668 N N . ASP A 1 205 ? -20.296 8.933 4.477 1.00 96.06 205 ASP A N 1
ATOM 1669 C CA . ASP A 1 205 ? -20.122 9.187 3.045 1.00 96.06 205 ASP A CA 1
ATOM 1670 C C . ASP A 1 205 ? -18.716 8.807 2.542 1.00 96.06 205 ASP A C 1
ATOM 1672 O O . ASP A 1 205 ? -18.443 8.875 1.342 1.00 96.06 205 ASP A O 1
ATOM 1676 N N . GLY A 1 206 ? -17.814 8.405 3.446 1.00 96.31 206 GLY A N 1
ATOM 1677 C CA . GLY A 1 206 ? -16.428 8.087 3.125 1.00 96.31 206 GLY A CA 1
ATOM 1678 C C . GLY A 1 206 ? -15.561 9.325 2.872 1.00 96.31 206 GLY A C 1
ATOM 1679 O O . GLY A 1 206 ? -15.826 10.399 3.420 1.00 96.31 206 GLY A O 1
ATOM 1680 N N . TYR A 1 207 ? -14.514 9.168 2.054 1.00 97.31 207 TYR A N 1
ATOM 1681 C CA . TYR A 1 207 ? -13.584 10.246 1.677 1.00 97.31 207 TYR A CA 1
ATOM 1682 C C . TYR A 1 207 ? -13.225 10.201 0.197 1.00 97.31 207 TYR A C 1
ATOM 1684 O O . TYR A 1 207 ? -13.394 9.185 -0.483 1.00 97.31 207 TYR A O 1
ATOM 1692 N N . GLN A 1 208 ? -12.688 11.318 -0.292 1.00 97.06 208 GLN A N 1
ATOM 1693 C CA . GLN A 1 208 ? -12.217 11.456 -1.662 1.00 97.06 208 GLN A CA 1
ATOM 1694 C C . GLN A 1 208 ? -10.841 12.121 -1.682 1.00 97.06 208 GLN A C 1
ATOM 1696 O O . GLN A 1 208 ? -10.699 13.257 -1.241 1.00 97.06 208 GLN A O 1
ATOM 1701 N N . SER A 1 209 ? -9.858 11.444 -2.269 1.00 95.81 209 SER A N 1
ATOM 1702 C CA . SER A 1 209 ? -8.536 12.001 -2.566 1.00 95.81 209 SER A CA 1
ATOM 1703 C C . SER A 1 209 ? -8.514 12.501 -4.003 1.00 95.81 209 SER A C 1
ATOM 1705 O O . SER A 1 209 ? -8.808 11.734 -4.922 1.00 95.81 209 SER A O 1
ATOM 1707 N N . LYS A 1 210 ? -8.205 13.783 -4.223 1.00 95.38 210 LYS A N 1
ATOM 1708 C CA . LYS A 1 210 ? -8.094 14.371 -5.567 1.00 95.38 210 LYS A CA 1
ATOM 1709 C C . LYS A 1 210 ? -6.631 14.573 -5.930 1.00 95.38 210 LYS A C 1
ATOM 1711 O O . LYS A 1 210 ? -5.977 15.483 -5.427 1.00 95.38 210 LYS A O 1
ATOM 1716 N N . GLU A 1 211 ? -6.157 13.775 -6.872 1.00 92.38 211 GLU A N 1
ATOM 1717 C CA . GLU A 1 211 ? -4.841 13.903 -7.481 1.00 92.38 211 GLU A CA 1
ATOM 1718 C C . GLU A 1 211 ? -4.940 14.581 -8.852 1.00 92.38 211 GLU A C 1
ATOM 1720 O O . GLU A 1 211 ? -6.019 14.872 -9.374 1.00 92.38 211 GLU A O 1
ATOM 1725 N N . LYS A 1 212 ? -3.786 14.850 -9.469 1.00 92.19 212 LYS A N 1
ATOM 1726 C CA . LYS A 1 212 ? -3.721 15.552 -10.757 1.00 92.19 212 LYS A CA 1
ATOM 1727 C C . LYS A 1 212 ? -4.475 14.817 -11.872 1.00 92.19 212 LYS A C 1
ATOM 1729 O O . LYS A 1 212 ? -5.019 15.474 -12.757 1.00 92.19 212 LYS A O 1
ATOM 1734 N N . ASP A 1 213 ? -4.459 13.487 -11.869 1.00 91.56 213 ASP A N 1
ATOM 1735 C CA . ASP A 1 213 ? -4.973 12.629 -12.941 1.00 91.56 213 ASP A CA 1
ATOM 1736 C C . ASP A 1 213 ? -6.149 11.732 -12.528 1.00 91.56 213 ASP A C 1
ATOM 1738 O O . ASP A 1 213 ? -6.759 11.105 -13.401 1.00 91.56 213 ASP A O 1
ATOM 1742 N N . LYS A 1 214 ? -6.481 11.673 -11.232 1.00 94.25 214 LYS A N 1
ATOM 1743 C CA . LYS A 1 214 ? -7.520 10.791 -10.692 1.00 94.25 214 LYS A CA 1
ATOM 1744 C C . LYS A 1 214 ? -8.153 11.317 -9.408 1.00 94.25 214 LYS A C 1
ATOM 1746 O O . LYS A 1 214 ? -7.582 12.133 -8.695 1.00 94.25 214 LYS A O 1
ATOM 1751 N N . THR A 1 215 ? -9.336 10.797 -9.105 1.00 96.75 215 THR A N 1
ATOM 1752 C CA . THR A 1 215 ? -9.978 10.881 -7.792 1.00 96.75 215 THR A CA 1
ATOM 1753 C C . THR A 1 215 ? -10.115 9.477 -7.211 1.00 96.75 215 THR A C 1
ATOM 1755 O O . THR A 1 215 ? -10.710 8.608 -7.849 1.00 96.75 215 THR A O 1
ATOM 1758 N N . THR A 1 216 ? -9.575 9.244 -6.019 1.00 96.31 216 THR A N 1
ATOM 1759 C CA . THR A 1 216 ? -9.705 7.979 -5.281 1.00 96.31 216 THR A CA 1
ATOM 1760 C C . THR A 1 216 ? -10.828 8.106 -4.256 1.00 96.31 216 THR A C 1
ATOM 1762 O O . THR A 1 216 ? -10.892 9.097 -3.536 1.00 96.31 216 THR A O 1
ATOM 1765 N N . TYR A 1 217 ? -11.717 7.118 -4.194 1.00 97.31 217 TYR A N 1
ATOM 1766 C CA . TYR A 1 217 ? -12.857 7.073 -3.281 1.00 97.31 217 TYR A CA 1
ATOM 1767 C C . TYR A 1 217 ? -12.609 6.028 -2.201 1.00 97.31 217 TYR A C 1
ATOM 1769 O O . TYR A 1 217 ? -12.249 4.890 -2.515 1.00 97.31 217 TYR A O 1
ATOM 1777 N N . PHE A 1 218 ? -12.849 6.404 -0.950 1.00 97.62 218 PHE A N 1
ATOM 1778 C CA . PHE A 1 218 ? -12.711 5.537 0.211 1.00 97.62 218 PHE A CA 1
ATOM 1779 C C . PHE A 1 218 ? -14.044 5.410 0.935 1.00 97.62 218 PHE A C 1
ATOM 1781 O O . PHE A 1 218 ? -14.737 6.409 1.094 1.00 97.62 218 PHE A O 1
ATOM 1788 N N . ILE A 1 219 ? -14.379 4.212 1.405 1.00 97.25 219 ILE A N 1
ATOM 1789 C CA . ILE A 1 219 ? -15.603 3.935 2.164 1.00 97.25 219 ILE A CA 1
ATOM 1790 C C . ILE A 1 219 ? -15.281 3.194 3.456 1.00 97.25 219 ILE A C 1
ATOM 1792 O O . ILE A 1 219 ? -14.332 2.411 3.515 1.00 97.25 219 ILE A O 1
ATOM 1796 N N . TRP A 1 220 ? -16.090 3.421 4.486 1.00 96.44 220 TRP A N 1
ATOM 1797 C CA . TRP A 1 220 ? -16.054 2.618 5.701 1.00 96.44 220 TRP A CA 1
ATOM 1798 C C . TRP A 1 220 ? -16.877 1.351 5.507 1.00 96.44 220 TRP A C 1
ATOM 1800 O O . TRP A 1 220 ? -18.081 1.414 5.267 1.00 96.44 220 TRP A O 1
ATOM 1810 N N . GLU A 1 221 ? -16.234 0.196 5.636 1.00 95.44 221 GLU A N 1
ATOM 1811 C CA . GLU A 1 221 ? -16.908 -1.096 5.637 1.00 95.44 221 GLU A CA 1
ATOM 1812 C C . GLU A 1 221 ? -16.973 -1.629 7.065 1.00 95.44 221 GLU A C 1
ATOM 1814 O O . GLU A 1 221 ? -15.962 -1.681 7.767 1.00 95.44 221 GLU A O 1
ATOM 1819 N N . LYS A 1 222 ? -18.166 -2.025 7.509 1.00 94.69 222 LYS A N 1
ATOM 1820 C CA . LYS A 1 222 ? -18.334 -2.677 8.807 1.00 94.69 222 LYS A CA 1
ATOM 1821 C C . LYS A 1 222 ? -17.634 -4.036 8.780 1.00 94.69 222 LYS A C 1
ATOM 1823 O O . LYS A 1 222 ? -17.885 -4.838 7.886 1.00 94.69 222 LYS A O 1
ATOM 1828 N N . VAL A 1 223 ? -16.798 -4.300 9.777 1.00 92.19 223 VAL A N 1
ATOM 1829 C CA . VAL A 1 223 ? -16.035 -5.548 9.904 1.00 92.19 223 VAL A CA 1
ATOM 1830 C C . VAL A 1 223 ? -16.367 -6.257 11.210 1.00 92.19 223 VAL A C 1
ATOM 1832 O O . VAL A 1 223 ? -16.766 -5.642 12.201 1.00 92.19 223 VAL A O 1
ATOM 1835 N N . GLU A 1 224 ? -16.212 -7.577 11.217 1.00 86.44 224 GLU A N 1
ATOM 1836 C CA . GLU A 1 224 ? -16.345 -8.365 12.439 1.00 86.44 224 GLU A CA 1
ATOM 1837 C C . GLU A 1 224 ? -15.111 -8.194 13.336 1.00 86.44 224 GLU A C 1
ATOM 1839 O O . GLU A 1 224 ? -13.993 -8.065 12.848 1.00 86.44 224 GLU A O 1
ATOM 1844 N N . ILE A 1 225 ? -15.296 -8.283 14.659 1.00 70.81 225 ILE A N 1
ATOM 1845 C CA . ILE A 1 225 ? -14.218 -8.204 15.674 1.00 70.81 225 ILE A CA 1
ATOM 1846 C C . ILE A 1 225 ? -13.088 -9.231 15.446 1.00 70.81 225 ILE A C 1
ATOM 1848 O O . ILE A 1 225 ? -11.978 -9.066 15.957 1.00 70.81 225 ILE A O 1
ATOM 1852 N N . ASN A 1 226 ? -13.360 -10.289 14.682 1.00 70.75 226 ASN A N 1
ATOM 1853 C CA . ASN A 1 226 ? -12.426 -11.376 14.406 1.00 70.75 226 ASN A CA 1
ATOM 1854 C C . ASN A 1 226 ? -11.560 -11.157 13.154 1.00 70.75 226 ASN A C 1
ATOM 1856 O O . ASN A 1 226 ? -10.845 -12.082 12.777 1.00 70.75 226 ASN A O 1
ATOM 1860 N N . ASP A 1 227 ? -11.602 -9.984 12.508 1.00 71.50 227 ASP A N 1
ATOM 1861 C CA . ASP A 1 227 ? -10.685 -9.689 11.399 1.00 71.50 227 ASP A CA 1
ATOM 1862 C C . ASP A 1 227 ? -9.223 -9.884 11.868 1.00 71.50 227 ASP A C 1
ATOM 1864 O O . ASP A 1 227 ? -8.824 -9.334 12.905 1.00 71.50 227 ASP A O 1
ATOM 1868 N N . PRO A 1 228 ? -8.417 -10.698 11.162 1.00 67.44 228 PRO A N 1
ATOM 1869 C CA . PRO A 1 228 ? -7.051 -11.012 11.578 1.00 67.44 228 PRO A CA 1
ATOM 1870 C C . PRO A 1 228 ? -6.133 -9.785 11.565 1.00 67.44 228 PRO A C 1
ATOM 1872 O O . PRO A 1 228 ? -5.125 -9.772 12.268 1.00 67.44 228 PRO A O 1
ATOM 1875 N N . HIS A 1 229 ? -6.486 -8.742 10.812 1.00 67.12 229 HIS A N 1
ATOM 1876 C CA . HIS A 1 229 ? -5.727 -7.503 10.731 1.00 67.12 229 HIS A CA 1
ATOM 1877 C C . HIS A 1 229 ? -6.202 -6.448 11.735 1.00 67.12 229 HIS A C 1
ATOM 1879 O O . HIS A 1 229 ? -5.595 -5.381 11.781 1.00 67.12 229 HIS A O 1
ATOM 1885 N N . LEU A 1 230 ? -7.258 -6.691 12.526 1.00 66.50 230 LEU A N 1
ATOM 1886 C CA . LEU A 1 230 ? -7.705 -5.761 13.570 1.00 66.50 230 LEU A CA 1
ATOM 1887 C C . LEU A 1 230 ? -6.659 -5.673 14.690 1.00 66.50 230 LEU A C 1
ATOM 1889 O O . LEU A 1 230 ? -6.380 -6.684 15.342 1.00 66.50 230 LEU A O 1
ATOM 1893 N N . PRO A 1 231 ? -6.141 -4.474 15.018 1.00 61.94 231 PRO A N 1
ATOM 1894 C CA . PRO A 1 231 ? -5.116 -4.290 16.039 1.00 61.94 231 PRO A CA 1
ATOM 1895 C C . PRO A 1 231 ? -5.766 -4.172 17.422 1.00 61.94 231 PRO A C 1
ATOM 1897 O O . PRO A 1 231 ? -5.314 -3.390 18.256 1.00 61.94 231 PRO A O 1
ATOM 1900 N N . LEU A 1 232 ? -6.900 -4.840 17.635 1.00 60.81 232 LEU A N 1
ATOM 1901 C CA . LEU A 1 232 ? -7.605 -4.756 18.900 1.00 60.81 232 LEU A CA 1
ATOM 1902 C C . LEU A 1 232 ? -6.832 -5.592 19.909 1.00 60.81 232 LEU A C 1
ATOM 1904 O O . LEU A 1 232 ? -6.650 -6.797 19.702 1.00 60.81 232 LEU A O 1
ATOM 1908 N N . THR A 1 233 ? -6.426 -4.951 21.004 1.00 60.31 233 THR A N 1
ATOM 1909 C CA . THR A 1 233 ? -5.962 -5.669 22.191 1.00 60.31 233 THR A CA 1
ATOM 1910 C C . THR A 1 233 ? -7.023 -6.661 22.637 1.00 60.31 233 THR A C 1
ATOM 1912 O O . THR A 1 233 ? -8.219 -6.487 22.368 1.00 60.31 233 THR A O 1
ATOM 1915 N N . SER A 1 234 ? -6.608 -7.663 23.404 1.00 57.66 234 SER A N 1
ATOM 1916 C CA . SER A 1 234 ? -7.526 -8.578 24.094 1.00 57.66 234 SER A CA 1
ATOM 1917 C C . SER A 1 234 ? -8.676 -7.822 24.776 1.00 57.66 234 SER A C 1
ATOM 1919 O O . SER A 1 234 ? -9.832 -8.224 24.678 1.00 57.66 234 SER A O 1
ATOM 1921 N N . TRP A 1 235 ? -8.366 -6.673 25.394 1.00 52.84 235 TRP A N 1
ATOM 1922 C CA . TRP A 1 235 ? -9.330 -5.781 26.040 1.00 52.84 235 TRP A CA 1
ATOM 1923 C C . TRP A 1 235 ? -10.278 -5.084 25.057 1.00 52.84 235 TRP A C 1
ATOM 1925 O O . TRP A 1 235 ? -11.480 -4.986 25.302 1.00 52.84 235 TRP A O 1
ATOM 1935 N N . GLN A 1 236 ? -9.765 -4.586 23.934 1.00 61.56 236 GLN A N 1
ATOM 1936 C CA . GLN A 1 236 ? -10.574 -3.898 22.928 1.00 61.56 236 GLN A CA 1
ATOM 1937 C C . GLN A 1 236 ? -11.520 -4.848 22.185 1.00 61.56 236 GLN A C 1
ATOM 1939 O O . GLN A 1 236 ? -12.590 -4.407 21.766 1.00 61.56 236 GLN A O 1
ATOM 1944 N N . ARG A 1 237 ? -11.176 -6.141 22.095 1.00 62.81 237 ARG A N 1
ATOM 1945 C CA . ARG A 1 237 ? -12.050 -7.204 21.567 1.00 62.81 237 ARG A CA 1
ATOM 1946 C C . ARG A 1 237 ? -13.222 -7.540 22.491 1.00 62.81 237 ARG A C 1
ATOM 1948 O O . ARG A 1 237 ? -14.186 -8.159 22.046 1.00 62.81 237 ARG A O 1
ATOM 1955 N N . LEU A 1 238 ? -13.162 -7.144 23.764 1.00 58.75 238 LEU A N 1
ATOM 1956 C CA . LEU A 1 238 ? -14.248 -7.383 24.707 1.00 58.75 238 LEU A CA 1
ATOM 1957 C C . LEU A 1 238 ? -15.459 -6.501 24.379 1.00 58.75 238 LEU A C 1
ATOM 1959 O O . LEU A 1 238 ? -15.357 -5.282 24.210 1.00 58.75 238 LEU A O 1
ATOM 1963 N N . THR A 1 239 ? -16.636 -7.118 24.376 1.00 69.44 239 THR A N 1
ATOM 1964 C CA . THR A 1 239 ? -17.921 -6.410 24.396 1.00 69.44 239 THR A CA 1
ATOM 1965 C C . THR A 1 239 ? -18.023 -5.509 25.628 1.00 69.44 239 THR A C 1
ATOM 1967 O O . THR A 1 239 ? -17.357 -5.740 26.639 1.00 69.44 239 THR A O 1
ATOM 1970 N N . LYS A 1 240 ? -18.914 -4.510 25.594 1.00 70.50 240 LYS A N 1
ATOM 1971 C CA . LYS A 1 240 ? -19.198 -3.654 26.758 1.00 70.50 240 LYS A CA 1
ATOM 1972 C C . LYS A 1 240 ? -19.482 -4.474 28.026 1.00 70.50 240 LYS A C 1
ATOM 1974 O O . LYS A 1 240 ? -18.872 -4.222 29.057 1.00 70.50 240 LYS A O 1
ATOM 1979 N N . ALA A 1 241 ? -20.314 -5.512 27.920 1.00 68.94 241 ALA A N 1
ATOM 1980 C CA . ALA A 1 241 ? -20.631 -6.403 29.036 1.00 68.94 241 ALA A CA 1
ATOM 1981 C C . ALA A 1 241 ? -19.405 -7.181 29.551 1.00 68.94 241 ALA A C 1
ATOM 1983 O O . ALA A 1 241 ? -19.238 -7.350 30.757 1.00 68.94 241 ALA A O 1
ATOM 1984 N N . GLN A 1 242 ? -18.520 -7.636 28.659 1.00 65.69 242 GLN A N 1
ATOM 1985 C CA . GLN A 1 242 ? -17.273 -8.302 29.050 1.00 65.69 242 GLN A CA 1
ATOM 1986 C C . GLN A 1 242 ? -16.281 -7.335 29.708 1.00 65.69 242 GLN A C 1
ATOM 1988 O O . GLN A 1 242 ? -15.643 -7.718 30.685 1.00 65.69 242 GLN A O 1
ATOM 1993 N N . LYS A 1 243 ? -16.184 -6.086 29.231 1.00 65.38 243 LYS A N 1
ATOM 1994 C CA . LYS A 1 243 ? -15.384 -5.029 29.873 1.00 65.38 243 LYS A CA 1
ATOM 1995 C C . LYS A 1 243 ? -15.912 -4.732 31.276 1.00 65.38 243 LYS A C 1
ATOM 1997 O O . LYS A 1 243 ? -15.145 -4.760 32.230 1.00 65.38 243 LYS A O 1
ATOM 2002 N N . GLU A 1 244 ? -17.223 -4.543 31.422 1.00 70.00 244 GLU A N 1
ATOM 2003 C CA . GLU A 1 244 ? -17.881 -4.345 32.722 1.00 70.00 244 GLU A CA 1
ATOM 2004 C C . GLU A 1 244 ? -17.649 -5.530 33.673 1.00 70.00 244 GLU A C 1
ATOM 2006 O O . GLU A 1 244 ? -17.385 -5.336 34.859 1.00 70.00 244 GLU A O 1
ATOM 2011 N N . GLN A 1 245 ? -17.707 -6.765 33.167 1.00 67.06 245 GLN A N 1
ATOM 2012 C CA . GLN A 1 245 ? -17.428 -7.961 33.961 1.00 67.06 245 GLN A CA 1
ATOM 2013 C C . GLN A 1 245 ? -15.954 -8.048 34.376 1.00 67.06 245 GLN A C 1
ATOM 2015 O O . GLN A 1 245 ? -15.671 -8.396 35.520 1.00 67.06 245 GLN A O 1
ATOM 2020 N N . ALA A 1 246 ? -15.018 -7.727 33.483 1.00 61.31 246 ALA A N 1
ATOM 2021 C CA . ALA A 1 246 ? -13.594 -7.732 33.792 1.00 61.31 246 ALA A CA 1
ATOM 2022 C C . ALA A 1 246 ? -13.231 -6.654 34.829 1.00 61.31 246 ALA A C 1
ATOM 2024 O O . ALA A 1 246 ? -12.481 -6.950 35.758 1.00 61.31 246 ALA A O 1
ATOM 2025 N N . ILE A 1 247 ? -13.839 -5.461 34.742 1.00 63.97 247 ILE A N 1
ATOM 2026 C CA . ILE A 1 247 ? -13.738 -4.411 35.772 1.00 63.97 247 ILE A CA 1
ATOM 2027 C C . ILE A 1 247 ? -14.223 -4.950 37.125 1.00 63.97 247 ILE A C 1
ATOM 2029 O O . ILE A 1 247 ? -13.482 -4.890 38.099 1.00 63.97 247 ILE A O 1
ATOM 2033 N N . LYS A 1 248 ? -15.410 -5.572 37.185 1.00 67.69 248 LYS A N 1
ATOM 2034 C CA . LYS A 1 248 ? -15.944 -6.155 38.432 1.00 67.69 248 LYS A CA 1
ATOM 2035 C C . LYS A 1 248 ? -15.057 -7.253 39.018 1.00 67.69 248 LYS A C 1
ATOM 2037 O O . LYS A 1 248 ? -14.926 -7.363 40.235 1.00 67.69 248 LYS A O 1
ATOM 2042 N N . VAL A 1 249 ? -14.480 -8.119 38.181 1.00 61.12 249 VAL A N 1
ATOM 2043 C CA . VAL A 1 249 ? -13.540 -9.156 38.642 1.00 61.12 249 VAL A CA 1
ATOM 2044 C C . VAL A 1 249 ? -12.294 -8.501 39.239 1.00 61.12 249 VAL A C 1
ATOM 2046 O O . VAL A 1 249 ? -11.843 -8.922 40.300 1.00 61.12 249 VAL A O 1
ATOM 2049 N N . TRP A 1 250 ? -11.788 -7.444 38.608 1.00 55.38 250 TRP A N 1
ATOM 2050 C CA . TRP A 1 250 ? -10.616 -6.706 39.071 1.00 55.38 250 TRP A CA 1
ATOM 2051 C C . TRP A 1 250 ? -10.857 -5.940 40.379 1.00 55.38 250 TRP A C 1
ATOM 2053 O O . TRP A 1 250 ? -10.029 -6.008 41.284 1.00 55.38 250 TRP A O 1
ATOM 2063 N N . GLU A 1 251 ? -12.011 -5.285 40.533 1.00 60.03 251 GLU A N 1
ATOM 2064 C CA . GLU A 1 251 ? -12.416 -4.608 41.778 1.00 60.03 251 GLU A CA 1
ATOM 2065 C C . GLU A 1 251 ? -12.428 -5.567 42.983 1.00 60.03 251 GLU A C 1
ATOM 2067 O O . GLU A 1 251 ? -12.107 -5.175 44.104 1.00 60.03 251 GLU A O 1
ATOM 2072 N N . ASN A 1 252 ? -12.726 -6.850 42.753 1.00 60.22 252 ASN A N 1
ATOM 2073 C CA . ASN A 1 252 ? -12.681 -7.880 43.793 1.00 60.22 252 ASN A CA 1
ATOM 2074 C C . ASN A 1 252 ? -11.258 -8.372 44.117 1.00 60.22 252 ASN A C 1
ATOM 2076 O O . ASN A 1 252 ? -11.049 -8.968 45.175 1.00 60.22 252 ASN A O 1
ATOM 2080 N N . PHE A 1 253 ? -10.269 -8.115 43.254 1.00 50.66 253 PHE A N 1
ATOM 2081 C CA . PHE A 1 253 ? -8.889 -8.591 43.412 1.00 50.66 253 PHE A CA 1
ATOM 2082 C C . PHE A 1 253 ? -8.024 -7.752 44.374 1.00 50.66 253 PHE A C 1
ATOM 2084 O O . PHE A 1 253 ? -6.864 -8.087 44.584 1.00 50.66 253 PHE A O 1
ATOM 2091 N N . SER A 1 254 ? -8.591 -6.738 45.044 1.00 46.09 254 SER A N 1
ATOM 2092 C CA . SER A 1 254 ? -7.995 -6.068 46.217 1.00 46.09 254 SER A CA 1
ATOM 2093 C C . SER A 1 254 ? -6.531 -5.629 46.040 1.00 46.09 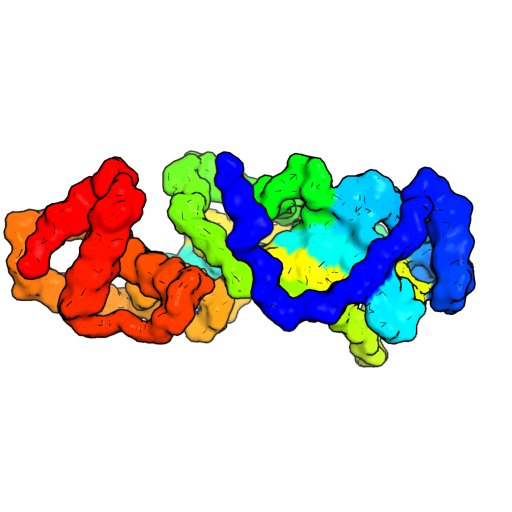254 SER A C 1
ATOM 2095 O O . SER A 1 254 ? -5.655 -6.031 46.804 1.00 46.09 254 SER A O 1
ATOM 2097 N N . MET A 1 255 ? -6.261 -4.745 45.077 1.00 46.25 255 MET A N 1
ATOM 2098 C CA . MET A 1 255 ? -5.086 -3.871 45.152 1.00 46.25 255 MET A CA 1
ATOM 2099 C C . MET A 1 255 ? -5.518 -2.520 45.727 1.00 46.25 255 MET A C 1
ATOM 2101 O O . MET A 1 255 ? -6.505 -1.930 45.307 1.00 46.25 255 MET A O 1
ATOM 2105 N N . THR A 1 256 ? -4.813 -2.075 46.762 1.00 49.97 256 THR A N 1
ATOM 2106 C CA . THR A 1 256 ? -5.222 -1.032 47.717 1.00 49.97 256 THR A CA 1
ATOM 2107 C C . THR A 1 256 ? -5.150 0.411 47.198 1.00 49.97 256 THR A C 1
ATOM 2109 O O . THR A 1 256 ? -5.220 1.339 47.999 1.00 49.97 256 THR A O 1
ATOM 2112 N N . GLU A 1 257 ? -5.006 0.629 45.892 1.00 53.28 257 GLU A N 1
ATOM 2113 C CA . GLU A 1 257 ? -5.002 1.963 45.283 1.00 53.28 257 GLU A CA 1
ATOM 2114 C C . GLU A 1 257 ? -5.950 1.990 44.078 1.00 53.28 257 GLU A C 1
ATOM 2116 O O . GLU A 1 257 ? -5.908 1.103 43.225 1.00 53.28 257 GLU A O 1
ATOM 2121 N N . GLU A 1 258 ? -6.815 3.008 44.021 1.00 51.75 258 GLU A N 1
ATOM 2122 C CA . GLU A 1 258 ? -7.717 3.265 42.896 1.00 51.75 258 GLU A CA 1
ATOM 2123 C C . GLU A 1 258 ? -6.897 3.509 41.620 1.00 51.75 258 GLU A C 1
ATOM 2125 O O . GLU A 1 258 ? -6.337 4.585 41.408 1.00 51.75 258 GLU A O 1
ATOM 2130 N N . MET A 1 259 ? -6.810 2.500 40.757 1.00 54.91 259 MET A N 1
ATOM 2131 C CA . MET A 1 259 ? -6.320 2.658 39.389 1.00 54.91 259 MET A CA 1
ATOM 2132 C C . MET A 1 259 ? -7.514 2.949 38.479 1.00 54.91 259 MET A C 1
ATOM 2134 O O . MET A 1 259 ? -8.517 2.237 38.531 1.00 54.91 259 MET A O 1
ATOM 2138 N N . SER A 1 260 ? -7.423 3.985 37.639 1.00 59.75 260 SER A N 1
ATOM 2139 C CA . SER A 1 260 ? -8.486 4.282 36.674 1.00 59.75 260 SER A CA 1
ATOM 2140 C C . SER A 1 260 ? -8.564 3.200 35.588 1.00 59.75 260 SER A C 1
ATOM 2142 O O . SER A 1 260 ? -7.608 2.454 35.350 1.00 59.75 260 SER A O 1
ATOM 2144 N N . ALA A 1 261 ? -9.707 3.118 34.903 1.00 53.59 261 ALA A N 1
ATOM 2145 C CA . ALA A 1 261 ? -9.906 2.188 33.790 1.00 53.59 261 ALA A CA 1
ATOM 2146 C C . ALA A 1 261 ? -8.860 2.371 32.674 1.00 53.59 261 ALA A C 1
ATOM 2148 O O . ALA A 1 261 ? -8.496 1.392 32.019 1.00 53.59 261 ALA A O 1
ATOM 2149 N N . GLU A 1 262 ? -8.331 3.590 32.494 1.00 50.91 262 GLU A N 1
ATOM 2150 C CA . GLU A 1 262 ? -7.226 3.837 31.564 1.00 50.91 262 GLU A CA 1
ATOM 2151 C C . GLU A 1 262 ? -5.964 3.060 31.961 1.00 50.91 262 GLU A C 1
ATOM 2153 O O . GLU A 1 262 ? -5.334 2.444 31.104 1.00 50.91 262 GLU A O 1
ATOM 2158 N N . VAL A 1 263 ? -5.628 3.006 33.254 1.00 53.44 263 VAL A N 1
ATOM 2159 C CA . VAL A 1 263 ? -4.398 2.347 33.721 1.00 53.44 263 VAL A CA 1
ATOM 2160 C C . VAL A 1 263 ? -4.497 0.821 33.630 1.00 53.44 263 VAL A C 1
ATOM 2162 O O . VAL A 1 263 ? -3.513 0.152 33.322 1.00 53.44 263 VAL A O 1
ATOM 2165 N N . ILE A 1 264 ? -5.687 0.252 33.846 1.00 57.09 264 ILE A N 1
ATOM 2166 C CA . ILE A 1 264 ? -5.927 -1.189 33.652 1.00 57.09 264 ILE A CA 1
ATOM 2167 C C . ILE A 1 264 ? -5.787 -1.556 32.167 1.00 57.09 264 ILE A C 1
ATOM 2169 O O . ILE A 1 264 ? -5.131 -2.544 31.833 1.00 57.09 264 ILE A O 1
ATOM 2173 N N . ALA A 1 265 ? -6.360 -0.751 31.268 1.00 55.31 265 ALA A N 1
ATOM 2174 C CA . ALA A 1 265 ? -6.231 -0.962 29.828 1.00 55.31 265 ALA A CA 1
ATOM 2175 C C . ALA A 1 265 ? -4.768 -0.852 29.364 1.00 55.31 265 ALA A C 1
ATOM 2177 O O . ALA A 1 265 ? -4.307 -1.678 28.575 1.00 55.31 265 ALA A O 1
ATOM 2178 N N . GLU A 1 266 ? -4.025 0.119 29.898 1.00 54.31 266 GLU A N 1
ATOM 2179 C CA . GLU A 1 266 ? -2.599 0.303 29.625 1.00 54.31 266 GLU A CA 1
ATOM 2180 C C . GLU A 1 266 ? -1.760 -0.875 30.152 1.00 54.31 266 GLU A C 1
ATOM 2182 O O . GLU A 1 266 ? -0.851 -1.341 29.466 1.00 54.31 266 GLU A O 1
ATOM 2187 N N . TYR A 1 267 ? -2.109 -1.443 31.311 1.00 59.84 267 TYR A N 1
ATOM 2188 C CA . TYR A 1 267 ? -1.450 -2.629 31.865 1.00 59.84 267 TYR A CA 1
ATOM 2189 C C . TYR A 1 267 ? -1.623 -3.881 30.991 1.00 59.84 267 TYR A C 1
ATOM 2191 O O . TYR A 1 267 ? -0.632 -4.527 30.640 1.00 59.84 267 TYR A O 1
ATOM 2199 N N . PHE A 1 268 ? -2.858 -4.210 30.597 1.00 60.28 268 PHE A N 1
ATOM 2200 C CA . PHE A 1 268 ? -3.114 -5.351 29.708 1.00 60.28 268 PHE A CA 1
ATOM 2201 C C . PHE A 1 268 ? -2.467 -5.161 28.336 1.00 60.28 268 PHE A C 1
ATOM 2203 O O . PHE A 1 268 ? -1.897 -6.106 27.794 1.00 60.28 268 PHE A O 1
ATOM 2210 N N . PHE A 1 269 ? -2.492 -3.935 27.806 1.00 58.22 269 PHE A N 1
ATOM 2211 C CA . PHE A 1 269 ? -1.790 -3.601 26.572 1.00 58.22 269 PHE A CA 1
ATOM 2212 C C . PHE A 1 269 ? -0.289 -3.875 26.685 1.00 58.22 269 PHE A C 1
ATOM 2214 O O . PHE A 1 269 ? 0.290 -4.491 25.793 1.00 58.22 269 PHE A O 1
ATOM 2221 N N . ILE A 1 270 ? 0.343 -3.461 27.785 1.00 55.59 270 ILE A N 1
ATOM 2222 C CA . ILE A 1 270 ? 1.769 -3.709 28.004 1.00 55.59 270 ILE A CA 1
ATOM 2223 C C . ILE A 1 270 ? 2.046 -5.202 28.060 1.00 55.59 270 ILE A C 1
ATOM 2225 O O . ILE A 1 270 ? 2.916 -5.652 27.325 1.00 55.59 270 ILE A O 1
ATOM 2229 N N . LEU A 1 271 ? 1.295 -5.977 28.848 1.00 58.72 271 LEU A N 1
ATOM 2230 C CA . LEU A 1 271 ? 1.476 -7.431 28.930 1.00 58.72 271 LEU A CA 1
ATOM 2231 C C . LEU A 1 271 ? 1.375 -8.113 27.560 1.00 58.72 271 LEU A C 1
ATOM 2233 O O . LEU A 1 271 ? 2.237 -8.919 27.210 1.00 58.72 271 LEU A O 1
ATOM 2237 N N . GLU A 1 272 ? 0.382 -7.738 26.756 1.00 59.75 272 GLU A N 1
ATOM 2238 C CA . GLU A 1 272 ? 0.196 -8.260 25.400 1.00 59.75 272 GLU A CA 1
ATOM 2239 C C . GLU A 1 272 ? 1.375 -7.882 24.485 1.00 59.75 272 GLU A C 1
ATOM 2241 O O . GLU A 1 272 ? 1.873 -8.702 23.711 1.00 59.75 272 GLU A O 1
ATOM 2246 N N . ARG A 1 273 ? 1.912 -6.663 24.631 1.00 55.84 273 ARG A N 1
ATOM 2247 C CA . ARG A 1 273 ? 3.134 -6.240 23.933 1.00 55.84 273 ARG A CA 1
ATOM 2248 C C . ARG A 1 273 ? 4.362 -7.019 24.369 1.00 55.84 273 ARG A C 1
ATOM 2250 O O . ARG A 1 273 ? 5.179 -7.364 23.517 1.00 55.84 273 ARG A O 1
ATOM 2257 N N . LEU A 1 274 ? 4.499 -7.319 25.658 1.00 53.31 274 LEU A N 1
ATOM 2258 C CA . LEU A 1 274 ? 5.618 -8.119 26.154 1.00 53.31 274 LEU A CA 1
ATOM 2259 C C . LEU A 1 274 ? 5.559 -9.531 25.579 1.00 53.31 274 LEU A C 1
ATOM 2261 O O . LEU A 1 274 ? 6.585 -10.060 25.153 1.00 53.31 274 LEU A O 1
ATOM 2265 N N . GLN A 1 275 ? 4.358 -10.103 25.501 1.00 55.84 275 GLN A N 1
ATOM 2266 C CA . GLN A 1 275 ? 4.128 -11.416 24.913 1.00 55.84 275 GLN A CA 1
ATOM 2267 C C . GLN A 1 275 ? 4.484 -11.440 23.422 1.00 55.84 275 GLN A C 1
ATOM 2269 O O . GLN A 1 275 ? 5.216 -12.326 22.991 1.00 55.84 275 GLN A O 1
ATOM 2274 N N . GLN A 1 276 ? 4.067 -10.436 22.649 1.00 55.03 276 GLN A N 1
ATOM 2275 C CA . GLN A 1 276 ? 4.389 -10.346 21.219 1.00 55.03 276 GLN A CA 1
ATOM 2276 C C . GLN A 1 276 ? 5.885 -10.115 20.954 1.00 55.03 276 GLN A C 1
ATOM 2278 O O . GLN A 1 276 ? 6.459 -10.741 20.064 1.00 55.03 276 GLN A O 1
ATOM 2283 N N . ILE A 1 277 ? 6.548 -9.249 21.734 1.00 50.44 277 ILE A N 1
ATOM 2284 C CA . ILE A 1 277 ? 8.002 -9.026 21.636 1.00 50.44 277 ILE A CA 1
ATOM 2285 C C . ILE A 1 277 ? 8.760 -10.318 21.964 1.00 50.44 277 ILE A C 1
ATOM 2287 O O . ILE A 1 277 ? 9.741 -10.636 21.288 1.00 50.44 277 ILE A O 1
ATOM 2291 N N . ALA A 1 278 ? 8.305 -11.072 22.969 1.00 48.47 278 ALA A N 1
ATOM 2292 C CA . ALA A 1 278 ? 8.877 -12.365 23.326 1.00 48.47 278 ALA A CA 1
ATOM 2293 C C . ALA A 1 278 ? 8.623 -13.433 22.246 1.00 48.47 278 ALA A C 1
ATOM 2295 O O . ALA A 1 278 ? 9.546 -14.157 21.885 1.00 48.47 278 ALA A O 1
ATOM 2296 N N . GLN A 1 279 ? 7.425 -13.495 21.662 1.00 51.56 279 GLN A N 1
ATOM 2297 C CA . GLN A 1 279 ? 7.112 -14.389 20.541 1.00 51.56 279 GLN A CA 1
ATOM 2298 C C . GLN A 1 279 ? 8.008 -14.104 19.331 1.00 51.56 279 GLN A C 1
ATOM 2300 O O . GLN A 1 279 ? 8.639 -15.015 18.797 1.00 51.56 279 GLN A O 1
ATOM 2305 N N . HIS A 1 280 ? 8.122 -12.833 18.939 1.00 47.25 280 HIS A N 1
ATOM 2306 C CA . HIS A 1 280 ? 8.820 -12.442 17.717 1.00 47.25 280 HIS A CA 1
ATOM 2307 C C . HIS A 1 280 ? 10.355 -12.497 17.845 1.00 47.25 280 HIS A C 1
ATOM 2309 O O . HIS A 1 280 ? 11.034 -12.816 16.870 1.00 47.25 280 HIS A O 1
ATOM 2315 N N . ASN A 1 281 ? 10.923 -12.191 19.018 1.00 41.44 281 ASN A N 1
ATOM 2316 C CA . ASN A 1 281 ? 12.383 -12.172 19.204 1.00 41.44 281 ASN A CA 1
ATOM 2317 C C . ASN A 1 281 ? 12.946 -13.439 19.859 1.00 41.44 281 ASN A C 1
ATOM 2319 O O . ASN A 1 281 ? 14.128 -13.727 19.685 1.00 41.44 281 ASN A O 1
ATOM 2323 N N . LEU A 1 282 ? 12.138 -14.172 20.632 1.00 41.12 282 LEU A N 1
ATOM 2324 C CA . LEU A 1 282 ? 12.599 -15.311 21.436 1.00 41.12 282 LEU A CA 1
ATOM 2325 C C . LEU A 1 282 ? 11.940 -16.640 21.037 1.00 41.12 282 LEU A C 1
ATOM 2327 O O . LEU A 1 282 ? 12.325 -17.677 21.572 1.00 41.12 282 LEU A O 1
ATOM 2331 N N . GLY A 1 283 ? 10.969 -16.640 20.113 1.00 38.75 283 GLY A N 1
ATOM 2332 C CA . GLY A 1 283 ? 10.273 -17.856 19.676 1.00 38.75 283 GLY A CA 1
ATOM 2333 C C . GLY A 1 283 ? 9.445 -18.528 20.779 1.00 38.75 283 GLY A C 1
ATOM 2334 O O . GLY A 1 283 ? 9.199 -19.731 20.716 1.00 38.75 283 GLY A O 1
ATOM 2335 N N . LEU A 1 284 ? 9.053 -17.780 21.816 1.00 42.25 284 LEU A N 1
ATOM 2336 C CA . LEU A 1 284 ? 8.298 -18.291 22.965 1.00 42.25 284 LEU A CA 1
ATOM 2337 C C . LEU A 1 284 ? 6.800 -18.220 22.680 1.00 42.25 284 LEU A C 1
ATOM 2339 O O . LEU A 1 284 ? 6.310 -17.156 22.336 1.00 42.25 284 LEU A O 1
ATOM 2343 N N . ILE A 1 285 ? 6.078 -19.337 22.801 1.00 39.16 285 ILE A N 1
ATOM 2344 C CA . ILE A 1 285 ? 4.759 -19.485 22.161 1.00 39.16 285 ILE A CA 1
ATOM 2345 C C . ILE A 1 285 ? 3.582 -19.080 23.064 1.00 39.16 285 ILE A C 1
ATOM 2347 O O . ILE A 1 285 ? 2.563 -18.660 22.526 1.00 39.16 285 ILE A O 1
ATOM 2351 N N . ASP A 1 286 ? 3.689 -19.092 24.395 1.00 41.44 286 ASP A N 1
ATOM 2352 C CA . ASP A 1 286 ? 2.520 -18.799 25.239 1.00 41.44 286 ASP A CA 1
ATOM 2353 C C . ASP A 1 286 ? 2.893 -18.329 26.651 1.00 41.44 286 ASP A C 1
ATOM 2355 O O . ASP A 1 286 ? 3.865 -18.819 27.222 1.00 41.44 286 ASP A O 1
ATOM 2359 N N . TYR A 1 287 ? 2.112 -17.403 27.214 1.00 46.41 287 TYR A N 1
ATOM 2360 C CA . TYR A 1 287 ? 2.213 -16.985 28.616 1.00 46.41 287 TYR A CA 1
ATOM 2361 C C . TYR A 1 287 ? 0.814 -16.909 29.236 1.00 46.41 287 TYR A C 1
ATOM 2363 O O . TYR A 1 287 ? -0.083 -16.272 28.687 1.00 46.41 287 TYR A O 1
ATOM 2371 N N . GLY A 1 288 ? 0.635 -17.535 30.400 1.00 41.34 288 GLY A N 1
ATOM 2372 C CA . GLY A 1 288 ? -0.643 -17.555 31.121 1.00 41.34 288 GLY A CA 1
ATOM 2373 C C . GLY A 1 288 ? -0.554 -17.866 32.619 1.00 41.34 288 GLY A C 1
ATOM 2374 O O . GLY A 1 288 ? -1.575 -17.831 33.304 1.00 41.34 288 GLY A O 1
ATOM 2375 N N . SER A 1 289 ? 0.631 -18.154 33.164 1.00 49.41 289 SER A N 1
ATOM 2376 C CA . SER A 1 289 ? 0.819 -18.443 34.589 1.00 49.41 289 SER A CA 1
ATOM 2377 C C . SER A 1 289 ? 1.460 -17.272 35.359 1.00 49.41 289 SER A C 1
ATOM 2379 O O . SER A 1 289 ? 2.272 -16.525 34.815 1.00 49.41 289 SER A O 1
ATOM 2381 N N . PRO A 1 290 ? 1.166 -17.103 36.663 1.00 47.34 290 PRO A N 1
ATOM 2382 C CA . PRO A 1 290 ? 1.808 -16.084 37.505 1.00 47.34 290 PRO A CA 1
ATOM 2383 C C . PRO A 1 290 ? 3.347 -16.141 37.511 1.00 47.34 290 PRO A C 1
ATOM 2385 O O . PRO A 1 290 ? 4.008 -15.109 37.595 1.00 47.34 290 PRO A O 1
ATOM 2388 N N . LEU A 1 291 ? 3.916 -17.342 37.356 1.00 47.34 291 LEU A N 1
ATOM 2389 C CA . LEU A 1 291 ? 5.362 -17.578 37.286 1.00 47.34 291 LEU A CA 1
ATOM 2390 C C . LEU A 1 291 ? 5.992 -16.970 36.020 1.00 47.34 291 LEU A C 1
ATOM 2392 O O . LEU A 1 291 ? 7.151 -16.565 36.005 1.00 47.34 291 LEU A O 1
ATOM 2396 N N . GLU A 1 292 ? 5.213 -16.896 34.948 1.00 51.59 292 GLU A N 1
ATOM 2397 C CA . GLU A 1 292 ? 5.622 -16.363 33.654 1.00 51.59 292 GLU A CA 1
ATOM 2398 C C . GLU A 1 292 ? 5.545 -14.833 33.607 1.00 51.59 292 GLU A C 1
ATOM 2400 O O . GLU A 1 292 ? 6.419 -14.190 33.025 1.00 51.59 292 GLU A O 1
ATOM 2405 N N . ILE A 1 293 ? 4.568 -14.239 34.302 1.00 54.25 293 ILE A N 1
ATOM 2406 C CA . ILE A 1 293 ? 4.513 -12.789 34.546 1.00 54.25 293 ILE A CA 1
ATOM 2407 C C . ILE A 1 293 ? 5.719 -12.356 35.392 1.00 54.25 293 ILE A C 1
ATOM 2409 O O . ILE A 1 293 ? 6.361 -11.348 35.092 1.00 54.25 293 ILE A O 1
ATOM 2413 N N . GLU A 1 294 ? 6.086 -13.145 36.407 1.00 56.06 294 GLU A N 1
ATOM 2414 C CA . GLU A 1 294 ? 7.298 -12.923 37.201 1.00 56.06 294 GLU A CA 1
ATOM 2415 C C . GLU A 1 294 ? 8.577 -13.069 36.355 1.00 56.06 294 GLU A C 1
ATOM 2417 O O . GLU A 1 294 ? 9.516 -12.280 36.496 1.00 56.06 294 GLU A O 1
ATOM 2422 N N . HIS A 1 295 ? 8.612 -14.028 35.426 1.00 52.62 295 HIS A N 1
ATOM 2423 C CA . HIS A 1 295 ? 9.726 -14.198 34.493 1.00 52.62 295 HIS A CA 1
ATOM 2424 C C . HIS A 1 295 ? 9.871 -12.999 33.542 1.00 52.62 295 HIS A C 1
ATOM 2426 O O . HIS A 1 295 ? 10.964 -12.443 33.426 1.00 52.62 295 HIS A O 1
ATOM 2432 N N . ALA A 1 296 ? 8.773 -12.534 32.939 1.00 53.78 296 ALA A N 1
ATOM 2433 C CA . ALA A 1 296 ? 8.758 -11.343 32.091 1.00 53.78 296 ALA A CA 1
ATOM 2434 C C . ALA A 1 296 ? 9.189 -10.086 32.868 1.00 53.78 296 ALA A C 1
ATOM 2436 O O . ALA A 1 296 ? 10.035 -9.324 32.395 1.00 53.78 296 ALA A O 1
ATOM 2437 N N . ALA A 1 297 ? 8.692 -9.906 34.097 1.00 57.59 297 ALA A N 1
ATOM 2438 C CA . ALA A 1 297 ? 9.114 -8.821 34.979 1.00 57.59 297 ALA A CA 1
ATOM 2439 C C . ALA A 1 297 ? 10.620 -8.887 35.297 1.00 57.59 297 ALA A C 1
ATOM 2441 O O . ALA A 1 297 ? 11.298 -7.860 35.309 1.00 57.59 297 ALA A O 1
ATOM 2442 N N . ASN A 1 298 ? 11.180 -10.083 35.497 1.00 56.09 298 ASN A N 1
ATOM 2443 C CA . ASN A 1 298 ? 12.615 -10.270 35.718 1.00 56.09 298 ASN A CA 1
ATOM 2444 C C . ASN A 1 298 ? 13.458 -9.987 34.463 1.00 56.09 298 ASN A C 1
ATOM 2446 O O . ASN A 1 298 ? 14.514 -9.361 34.583 1.00 56.09 298 ASN A O 1
ATOM 2450 N N . CYS A 1 299 ? 12.993 -10.358 33.265 1.00 51.81 299 CYS A N 1
ATOM 2451 C CA . CYS A 1 299 ? 13.632 -9.966 32.005 1.00 51.81 299 CYS A CA 1
ATOM 2452 C C . CYS A 1 299 ? 13.664 -8.436 31.838 1.00 51.81 299 CYS A C 1
ATOM 2454 O O . CYS A 1 299 ? 14.683 -7.883 31.429 1.00 51.81 299 CYS A O 1
ATOM 2456 N N . PHE A 1 300 ? 12.597 -7.734 32.234 1.00 55.19 300 PHE A N 1
ATOM 2457 C CA . PHE A 1 300 ? 12.531 -6.266 32.216 1.00 55.19 300 PHE A CA 1
ATOM 2458 C C . PHE A 1 300 ? 13.586 -5.598 33.099 1.00 55.19 300 PHE A C 1
ATOM 2460 O O . PHE A 1 300 ? 14.254 -4.655 32.663 1.00 55.19 300 PHE A O 1
ATOM 2467 N N . ARG A 1 301 ? 13.776 -6.115 34.320 1.00 57.72 301 ARG A N 1
ATOM 2468 C CA . ARG A 1 301 ? 14.822 -5.638 35.240 1.00 57.72 301 ARG A CA 1
ATOM 2469 C C . ARG A 1 301 ? 16.219 -5.852 34.654 1.00 57.72 301 ARG A C 1
ATOM 2471 O O . ARG A 1 301 ? 17.060 -4.960 34.709 1.00 57.72 301 ARG A O 1
ATOM 2478 N N . GLN A 1 302 ? 16.461 -7.005 34.025 1.00 53.72 302 GLN A N 1
ATOM 2479 C CA . GLN A 1 302 ? 17.752 -7.320 33.396 1.00 53.72 302 GLN A CA 1
ATOM 2480 C C . GLN A 1 302 ? 18.074 -6.427 32.188 1.00 53.72 302 GLN A C 1
ATOM 2482 O O . GLN A 1 302 ? 19.243 -6.129 31.946 1.00 53.72 302 GLN A O 1
ATOM 2487 N N . LEU A 1 303 ? 17.053 -5.967 31.458 1.00 48.72 303 LEU A N 1
ATOM 2488 C CA . LEU A 1 303 ? 17.193 -5.050 30.321 1.00 48.72 303 LEU A CA 1
ATOM 2489 C C . LEU A 1 303 ? 17.269 -3.568 30.727 1.00 48.72 303 LEU A C 1
ATOM 2491 O O . LEU A 1 303 ? 17.417 -2.707 29.862 1.00 48.72 303 LEU A O 1
ATOM 2495 N N . ASN A 1 304 ? 17.209 -3.256 32.028 1.00 55.88 304 ASN A N 1
ATOM 2496 C CA . ASN A 1 304 ? 17.328 -1.901 32.579 1.00 55.88 304 ASN A CA 1
ATOM 2497 C C . ASN A 1 304 ? 16.247 -0.915 32.076 1.00 55.88 304 ASN A C 1
ATOM 2499 O O . ASN A 1 304 ? 16.442 0.301 32.100 1.00 55.88 304 ASN A O 1
ATOM 2503 N N . MET A 1 305 ? 15.091 -1.437 31.648 1.00 49.59 305 MET A N 1
ATOM 2504 C CA . MET A 1 305 ? 13.936 -0.660 31.160 1.00 49.59 305 MET A CA 1
ATOM 2505 C C . MET A 1 305 ? 13.105 -0.032 32.295 1.00 49.59 305 MET A C 1
ATOM 2507 O O . MET A 1 305 ? 12.074 0.596 32.065 1.00 49.59 305 MET A O 1
ATOM 2511 N N . GLU A 1 306 ? 13.558 -0.179 33.541 1.00 53.97 306 GLU A N 1
ATOM 2512 C CA . GLU A 1 306 ? 12.906 0.323 34.757 1.00 53.97 306 GLU A CA 1
ATOM 2513 C C . GLU A 1 306 ? 12.695 1.844 34.752 1.00 53.97 306 GLU A C 1
ATOM 2515 O O . GLU A 1 306 ? 11.753 2.346 35.365 1.00 53.97 306 GLU A O 1
ATOM 2520 N N . LYS A 1 307 ? 13.556 2.583 34.043 1.00 51.72 307 LYS A N 1
ATOM 2521 C CA . LYS A 1 307 ? 13.435 4.040 33.899 1.00 51.72 307 LYS A CA 1
ATOM 2522 C C . LYS A 1 307 ? 12.294 4.464 32.983 1.00 51.72 307 LYS A C 1
ATOM 2524 O O . LYS A 1 307 ? 11.735 5.536 33.197 1.00 51.72 307 LYS A O 1
ATOM 2529 N N . ASP A 1 308 ? 11.959 3.635 32.002 1.00 45.97 308 ASP A N 1
ATOM 2530 C CA . ASP A 1 308 ? 10.971 3.963 30.976 1.00 45.97 308 ASP A CA 1
ATOM 2531 C C . ASP A 1 308 ? 9.556 3.531 31.399 1.00 45.97 308 ASP A C 1
ATOM 2533 O O . ASP A 1 308 ? 8.573 4.124 30.960 1.00 45.97 308 ASP A O 1
ATOM 2537 N N . PHE A 1 309 ? 9.447 2.558 32.317 1.00 50.19 309 PHE A N 1
ATOM 2538 C CA . PHE A 1 309 ? 8.171 1.991 32.777 1.00 50.19 309 PHE A CA 1
ATOM 2539 C C . PHE A 1 309 ? 8.088 1.843 34.313 1.00 50.19 309 PHE A C 1
ATOM 2541 O O . PHE A 1 309 ? 7.896 0.738 34.832 1.00 50.19 309 PHE A O 1
ATOM 2548 N N . PRO A 1 310 ? 8.201 2.941 35.086 1.00 47.94 310 PRO A N 1
ATOM 2549 C CA . PRO A 1 310 ? 8.336 2.895 36.548 1.00 47.94 310 PRO A CA 1
ATOM 2550 C C . PRO A 1 310 ? 7.109 2.334 37.289 1.00 47.94 310 PRO A C 1
ATOM 2552 O O . PRO A 1 310 ? 7.206 1.949 38.453 1.00 47.94 310 PRO A O 1
ATOM 2555 N N . TYR A 1 311 ? 5.945 2.276 36.644 1.00 46.62 311 TYR A N 1
ATOM 2556 C CA . TYR A 1 311 ? 4.703 1.766 37.232 1.00 46.62 311 TYR A CA 1
ATOM 2557 C C . TYR A 1 311 ? 4.627 0.232 37.252 1.00 46.62 311 TYR A C 1
ATOM 2559 O O . TYR A 1 311 ? 3.972 -0.321 38.133 1.00 46.62 311 TYR A O 1
ATOM 2567 N N . LEU A 1 312 ? 5.365 -0.468 36.381 1.00 46.56 312 LEU A N 1
ATOM 2568 C CA . LEU A 1 312 ? 5.470 -1.934 36.425 1.00 46.56 312 LEU A CA 1
ATOM 2569 C C . LEU A 1 312 ? 6.167 -2.432 37.704 1.00 46.56 312 LEU A C 1
ATOM 2571 O O . LEU A 1 312 ? 5.932 -3.554 38.140 1.00 46.56 312 LEU A O 1
ATOM 2575 N N . LEU A 1 313 ? 6.971 -1.581 38.354 1.00 45.22 313 LEU A N 1
ATOM 2576 C CA . LEU A 1 313 ? 7.639 -1.880 39.627 1.00 45.22 313 LEU A CA 1
ATOM 2577 C C . LEU A 1 313 ? 6.705 -1.824 40.844 1.00 45.22 313 LEU A C 1
ATOM 2579 O O . LEU A 1 313 ? 7.068 -2.315 41.913 1.00 45.22 313 LEU A O 1
ATOM 2583 N N . LYS A 1 314 ? 5.521 -1.213 40.711 1.00 46.12 314 LYS A N 1
ATOM 2584 C CA . LYS A 1 314 ? 4.540 -1.115 41.804 1.00 46.12 314 LYS A CA 1
ATOM 2585 C C . LYS A 1 314 ? 3.658 -2.353 41.930 1.00 46.12 314 LYS A C 1
ATOM 2587 O O . LYS A 1 314 ? 2.980 -2.512 42.942 1.00 46.12 314 LYS A O 1
ATOM 2592 N N . ILE A 1 315 ? 3.696 -3.234 40.937 1.00 44.28 315 ILE A N 1
ATOM 2593 C CA . ILE A 1 315 ? 2.988 -4.505 40.961 1.00 44.28 315 ILE A CA 1
ATOM 2594 C C . ILE A 1 315 ? 3.781 -5.438 41.876 1.00 44.28 315 ILE A C 1
ATOM 2596 O O . ILE A 1 315 ? 4.733 -6.097 41.459 1.00 44.28 315 ILE A O 1
ATOM 2600 N N . LYS A 1 316 ? 3.424 -5.447 43.160 1.00 39.59 316 LYS A N 1
ATOM 2601 C CA . LYS A 1 316 ? 3.743 -6.577 44.029 1.00 39.59 316 LYS A CA 1
ATOM 2602 C C . LYS A 1 316 ? 2.730 -7.671 43.716 1.00 39.59 316 LYS A C 1
ATOM 2604 O O . LYS A 1 316 ? 1.559 -7.502 44.044 1.00 39.59 316 LYS A O 1
ATOM 2609 N N . LEU A 1 317 ? 3.185 -8.734 43.055 1.00 41.28 317 LEU A N 1
ATOM 2610 C CA . LEU A 1 317 ? 2.472 -10.012 43.042 1.00 41.28 317 LEU A CA 1
ATOM 2611 C C . LEU A 1 317 ? 2.553 -10.666 44.423 1.00 41.28 317 LEU A C 1
ATOM 2613 O O . LEU A 1 317 ? 3.633 -10.556 45.058 1.00 41.28 317 LEU A O 1
#

Nearest PDB structures (foldseek):
  7ef9-assembly1_A  TM=4.572E-01  e=7.159E-03  Mus musculus
  7ef8-assembly1_A  TM=4.509E-01  e=1.468E-02  Mus musculus
  5gg5-assembly1_A  TM=4.406E-01  e=6.557E-02  Mycolicibacterium smegmatis MC2 155
  6uuf-assembly2_B  TM=3.098E-01  e=6.176E-02  Mycolicibacterium smegmatis MC2 155
  3qsj-assembly1_A  TM=3.667E-01  e=2.928E-01  Alicyclobacillus acidocaldarius subsp. acidocaldarius DSM 446

pLDDT: mean 75.02, std 19.82, range [26.47, 98.12]

Mean predicted aligned error: 12.07 Å